Protein AF-A0A3D4BSC5-F1 (afdb_monomer_lite)

Structure (mmCIF, N/CA/C/O backbone):
data_AF-A0A3D4BSC5-F1
#
_entry.id   AF-A0A3D4BSC5-F1
#
loop_
_atom_site.group_PDB
_atom_site.id
_atom_site.type_symbol
_atom_site.label_atom_id
_atom_site.label_alt_id
_atom_site.label_comp_id
_atom_site.label_asym_id
_atom_site.label_entity_id
_atom_site.label_seq_id
_atom_site.pdbx_PDB_ins_code
_atom_site.Cartn_x
_atom_site.Cartn_y
_atom_site.Cartn_z
_atom_site.occupancy
_atom_site.B_iso_or_equiv
_atom_site.auth_seq_id
_atom_site.auth_comp_id
_atom_site.auth_asym_id
_atom_site.auth_atom_id
_atom_site.pdbx_PDB_model_num
ATOM 1 N N . PHE A 1 1 ? 7.882 -8.307 -0.227 1.00 93.25 1 PHE A N 1
ATOM 2 C CA . PHE A 1 1 ? 7.965 -6.874 0.103 1.00 93.25 1 PHE A CA 1
ATOM 3 C C . PHE A 1 1 ? 6.614 -6.180 0.004 1.00 93.25 1 PHE A C 1
ATOM 5 O O . PHE A 1 1 ? 6.085 -5.844 1.046 1.00 93.25 1 PHE A O 1
ATOM 12 N N . HIS A 1 2 ? 6.008 -6.030 -1.183 1.00 96.56 2 HIS A N 1
ATOM 13 C CA . HIS A 1 2 ? 4.817 -5.178 -1.348 1.00 96.56 2 HIS A CA 1
ATOM 14 C C . HIS A 1 2 ? 3.641 -5.535 -0.420 1.00 96.56 2 HIS A C 1
ATOM 16 O O . HIS A 1 2 ? 3.153 -4.684 0.312 1.00 96.56 2 HIS A O 1
ATOM 22 N N . ARG A 1 3 ? 3.270 -6.820 -0.326 1.00 96.81 3 ARG A N 1
ATOM 23 C CA . ARG A 1 3 ? 2.280 -7.288 0.662 1.00 96.81 3 ARG A CA 1
ATOM 24 C C . ARG A 1 3 ? 2.674 -6.942 2.106 1.00 96.81 3 ARG A C 1
ATOM 26 O O . ARG A 1 3 ? 1.829 -6.522 2.883 1.00 96.81 3 ARG A O 1
ATOM 33 N N . SER A 1 4 ? 3.949 -7.080 2.472 1.00 96.88 4 SER A N 1
ATOM 34 C CA . SER A 1 4 ? 4.454 -6.686 3.797 1.00 96.88 4 SER A CA 1
ATOM 35 C C . SER A 1 4 ? 4.319 -5.179 4.028 1.00 96.88 4 SER A C 1
ATOM 37 O O . SER A 1 4 ? 3.939 -4.784 5.123 1.00 96.88 4 SER A O 1
ATOM 39 N N . SER A 1 5 ? 4.528 -4.353 2.998 1.00 97.25 5 SER A N 1
ATOM 40 C CA . SER A 1 5 ? 4.286 -2.904 3.038 1.00 97.25 5 SER A CA 1
ATOM 41 C C . SER A 1 5 ? 2.834 -2.530 3.306 1.00 97.25 5 SER A C 1
ATOM 43 O O . SER A 1 5 ? 2.595 -1.444 3.806 1.00 97.25 5 SER A O 1
ATOM 45 N N . HIS A 1 6 ? 1.878 -3.425 3.061 1.00 97.69 6 HIS A N 1
ATOM 46 C CA . HIS A 1 6 ? 0.466 -3.230 3.413 1.00 97.69 6 HIS A CA 1
ATOM 47 C C . HIS A 1 6 ? 0.065 -3.904 4.735 1.00 97.69 6 HIS A C 1
ATOM 49 O O . HIS A 1 6 ? -0.960 -3.573 5.318 1.00 97.69 6 HIS A O 1
ATOM 55 N N . LYS A 1 7 ? 0.860 -4.856 5.240 1.00 97.19 7 LYS A N 1
ATOM 56 C CA . LYS A 1 7 ? 0.511 -5.676 6.419 1.00 97.19 7 LYS A CA 1
ATOM 57 C C . LYS A 1 7 ? 1.338 -5.397 7.668 1.00 97.19 7 LYS A C 1
ATOM 59 O O . LYS A 1 7 ? 0.998 -5.913 8.725 1.00 97.19 7 LYS A O 1
ATOM 64 N N . VAL A 1 8 ? 2.392 -4.597 7.562 1.00 98.12 8 VAL A N 1
ATOM 65 C CA . VAL A 1 8 ? 3.306 -4.272 8.662 1.00 98.12 8 VAL A CA 1
ATOM 66 C C . VAL A 1 8 ? 3.551 -2.769 8.648 1.00 98.12 8 VAL A C 1
ATOM 68 O O . VAL A 1 8 ? 4.049 -2.229 7.657 1.00 98.12 8 VAL A O 1
ATOM 71 N N . ARG A 1 9 ? 3.226 -2.085 9.749 1.00 97.88 9 ARG A N 1
ATOM 72 C CA . ARG A 1 9 ? 3.251 -0.619 9.826 1.00 97.88 9 ARG A CA 1
ATOM 73 C C . ARG A 1 9 ? 4.622 -0.020 9.510 1.00 97.88 9 ARG A C 1
ATOM 75 O O . ARG A 1 9 ? 4.691 0.989 8.819 1.00 97.88 9 ARG A O 1
ATOM 82 N N . PHE A 1 10 ? 5.708 -0.662 9.939 1.00 97.88 10 PHE A N 1
ATOM 83 C CA . PHE A 1 10 ? 7.067 -0.229 9.605 1.00 97.88 10 PHE A CA 1
ATOM 84 C C . PHE A 1 10 ? 7.306 -0.118 8.088 1.00 97.88 10 PHE A C 1
ATOM 86 O O . PHE A 1 10 ? 7.828 0.887 7.613 1.00 97.88 10 PHE A O 1
ATOM 93 N N . PHE A 1 11 ? 6.893 -1.126 7.311 1.00 97.75 11 PHE A N 1
ATOM 94 C CA . PHE A 1 11 ? 7.014 -1.090 5.850 1.00 97.75 11 PHE A CA 1
ATOM 95 C C . PHE A 1 11 ? 5.950 -0.189 5.205 1.00 97.75 11 PHE A C 1
ATOM 97 O O . PHE A 1 11 ? 6.192 0.386 4.147 1.00 97.75 11 PHE A O 1
ATOM 104 N N . TRP A 1 12 ? 4.787 -0.029 5.839 1.00 97.69 12 TRP A N 1
ATOM 105 C CA . TRP A 1 12 ? 3.773 0.932 5.405 1.00 97.69 12 TRP A CA 1
ATOM 106 C C . TRP A 1 12 ? 4.252 2.377 5.529 1.00 97.69 12 TRP A C 1
ATOM 108 O O . TRP A 1 12 ? 3.993 3.179 4.639 1.00 97.69 12 TRP A O 1
ATOM 118 N N . ALA A 1 13 ? 5.009 2.715 6.573 1.00 97.19 13 ALA A N 1
ATOM 119 C CA . ALA A 1 13 ? 5.486 4.075 6.805 1.00 97.19 13 ALA A CA 1
ATOM 120 C C . ALA A 1 13 ? 6.360 4.621 5.661 1.00 97.19 13 ALA A C 1
ATOM 122 O O . ALA A 1 13 ? 6.366 5.828 5.412 1.00 97.19 13 ALA A O 1
ATOM 123 N N . SER A 1 14 ? 7.066 3.760 4.920 1.00 95.50 14 SER A N 1
ATOM 124 C CA . SER A 1 14 ? 7.776 4.158 3.696 1.00 95.50 14 SER A CA 1
ATOM 125 C C . SER A 1 14 ? 6.904 4.155 2.439 1.00 95.50 14 SER A C 1
ATOM 127 O O . SER A 1 14 ? 7.217 4.854 1.473 1.00 95.50 14 SER A O 1
ATOM 129 N N . HIS A 1 15 ? 5.817 3.388 2.443 1.00 97.00 15 HIS A N 1
ATOM 130 C CA . HIS A 1 15 ? 5.001 3.101 1.269 1.00 97.00 15 HIS A CA 1
ATOM 131 C C . HIS A 1 15 ? 3.728 3.957 1.169 1.00 97.00 15 HIS A C 1
ATOM 133 O O . HIS A 1 15 ? 3.277 4.262 0.070 1.00 97.00 15 HIS A O 1
ATOM 139 N N . VAL A 1 16 ? 3.185 4.430 2.291 1.00 96.62 16 VAL A N 1
ATOM 140 C CA . VAL A 1 16 ? 1.942 5.217 2.394 1.00 96.62 16 VAL A CA 1
ATOM 141 C C . VAL A 1 16 ? 1.878 6.407 1.430 1.00 96.62 16 VAL A C 1
ATOM 143 O O . VAL A 1 16 ? 0.819 6.755 0.916 1.00 96.62 16 VAL A O 1
ATOM 146 N N . ILE A 1 17 ? 3.016 7.023 1.115 1.00 95.12 17 ILE A N 1
ATOM 147 C CA . ILE A 1 17 ? 3.088 8.192 0.228 1.00 95.12 17 ILE A CA 1
ATOM 148 C C . ILE A 1 17 ? 2.773 7.838 -1.222 1.00 95.12 17 ILE A C 1
ATOM 150 O O . ILE A 1 17 ? 2.148 8.644 -1.915 1.00 95.12 17 ILE A O 1
ATOM 154 N N . HIS A 1 18 ? 3.106 6.623 -1.648 1.00 96.38 18 HIS A N 1
ATOM 155 C CA . HIS A 1 18 ? 2.708 6.094 -2.945 1.00 96.38 18 HIS A CA 1
ATOM 156 C C . HIS A 1 18 ? 1.178 6.051 -3.086 1.00 96.38 18 HIS A C 1
ATOM 158 O O . HIS A 1 18 ? 0.629 6.462 -4.108 1.00 96.38 18 HIS A O 1
ATOM 164 N N . HIS A 1 19 ? 0.483 5.664 -2.012 1.00 96.94 19 HIS A N 1
ATOM 165 C CA . HIS A 1 19 ? -0.980 5.607 -1.938 1.00 96.94 19 HIS A CA 1
ATOM 166 C C . HIS A 1 19 ? -1.649 6.943 -1.594 1.00 96.94 19 HIS A C 1
ATOM 168 O O . HIS A 1 19 ? -2.859 7.078 -1.728 1.00 96.94 19 HIS A O 1
ATOM 174 N N . SER A 1 20 ? -0.887 7.960 -1.189 1.00 95.56 20 SER A N 1
ATOM 175 C CA . SER A 1 20 ? -1.448 9.232 -0.709 1.00 95.56 20 SER A CA 1
ATOM 176 C C . SER A 1 20 ? -2.100 10.112 -1.779 1.00 95.56 20 SER A C 1
ATOM 178 O O . SER A 1 20 ? -2.734 11.114 -1.450 1.00 95.56 20 SER A O 1
ATOM 180 N N . SER A 1 21 ? -1.926 9.785 -3.061 1.00 94.56 21 SER A N 1
ATOM 181 C CA . SER A 1 21 ? -2.475 10.588 -4.151 1.00 94.56 21 SER A CA 1
ATOM 182 C C . SER A 1 21 ? -3.970 10.335 -4.329 1.00 94.56 21 SER A C 1
ATOM 184 O O . SER A 1 21 ? -4.382 9.227 -4.651 1.00 94.56 21 SER A O 1
ATOM 186 N N . THR A 1 22 ? -4.775 11.392 -4.227 1.00 95.25 22 THR A N 1
ATOM 187 C CA . THR A 1 22 ? -6.212 11.363 -4.556 1.00 95.25 22 THR A CA 1
ATOM 188 C C . THR A 1 22 ? -6.486 11.416 -6.064 1.00 95.25 22 THR A C 1
ATOM 190 O O . THR A 1 22 ? -7.626 11.290 -6.505 1.00 95.25 22 THR A O 1
ATOM 193 N N . LYS A 1 23 ? -5.436 11.599 -6.874 1.00 93.88 23 LYS A N 1
ATOM 194 C CA . LYS A 1 23 ? -5.468 11.505 -8.339 1.00 93.88 23 LYS A CA 1
ATOM 195 C C . LYS A 1 23 ? -4.665 10.285 -8.779 1.00 93.88 23 LYS A C 1
ATOM 197 O O . LYS A 1 23 ? -3.557 10.083 -8.278 1.00 93.88 23 LYS A O 1
ATOM 202 N N . TYR A 1 24 ? -5.175 9.520 -9.739 1.00 95.88 24 TYR A N 1
ATOM 203 C CA . TYR A 1 24 ? -4.508 8.312 -10.219 1.00 95.88 24 TYR A CA 1
ATOM 204 C C . TYR A 1 24 ? -4.043 8.453 -11.670 1.00 95.88 24 TYR A C 1
ATOM 206 O O . TYR A 1 24 ? -4.842 8.539 -12.597 1.00 95.88 24 TYR A O 1
ATOM 214 N N . ASN A 1 25 ? -2.728 8.529 -11.866 1.00 95.38 25 ASN A N 1
ATOM 215 C CA . ASN A 1 25 ? -2.085 8.626 -13.177 1.00 95.38 25 ASN A CA 1
ATOM 216 C C . ASN A 1 25 ? -0.618 8.174 -13.079 1.00 95.38 25 ASN A C 1
ATOM 218 O O . ASN A 1 25 ? -0.149 7.814 -12.000 1.00 95.38 25 ASN A O 1
ATOM 222 N N . LEU A 1 26 ? 0.126 8.241 -14.185 1.00 96.00 26 LEU A N 1
ATOM 223 C CA . LEU A 1 26 ? 1.517 7.780 -14.247 1.00 96.00 26 LEU A CA 1
ATOM 224 C C . LEU A 1 26 ? 2.437 8.476 -13.228 1.00 96.00 26 LEU A C 1
ATOM 226 O O . LEU A 1 26 ? 3.389 7.867 -12.748 1.00 96.00 26 LEU A O 1
ATOM 230 N N . ALA A 1 27 ? 2.147 9.721 -12.830 1.00 94.69 27 ALA A N 1
ATOM 231 C CA . ALA A 1 27 ? 2.938 10.409 -11.808 1.00 94.69 27 ALA A CA 1
ATOM 232 C C . ALA A 1 27 ? 2.769 9.782 -10.412 1.00 94.69 27 ALA A C 1
ATOM 234 O O . ALA A 1 27 ? 3.662 9.913 -9.576 1.00 94.69 27 ALA A O 1
ATOM 235 N N . THR A 1 28 ? 1.672 9.058 -10.152 1.00 93.62 28 THR A N 1
ATOM 236 C CA . THR A 1 28 ? 1.494 8.265 -8.924 1.00 93.62 28 THR A CA 1
ATOM 237 C C . THR A 1 28 ? 2.576 7.190 -8.797 1.00 93.62 28 THR A C 1
ATOM 239 O O . THR 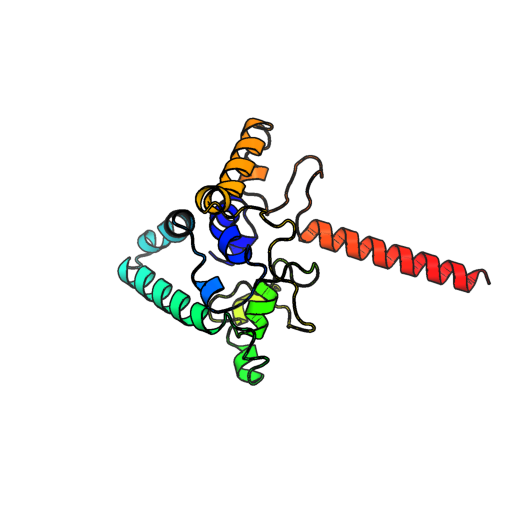A 1 28 ? 3.095 6.987 -7.699 1.00 93.62 28 THR A O 1
ATOM 242 N N . ALA A 1 29 ? 3.002 6.578 -9.910 1.00 93.50 29 ALA A N 1
ATOM 243 C CA . ALA A 1 29 ? 4.082 5.586 -9.915 1.00 93.50 29 ALA A CA 1
ATOM 244 C C . ALA A 1 29 ? 5.393 6.151 -9.339 1.00 93.50 29 ALA A C 1
ATOM 246 O O . ALA A 1 29 ? 6.116 5.465 -8.614 1.00 93.50 29 ALA A O 1
ATOM 247 N N . LEU A 1 30 ? 5.662 7.429 -9.623 1.00 92.00 30 LEU A N 1
ATOM 248 C CA . LEU A 1 30 ? 6.881 8.138 -9.235 1.00 92.00 30 LEU A CA 1
ATOM 249 C C . LEU A 1 30 ? 6.860 8.647 -7.787 1.00 92.00 30 LEU A C 1
ATOM 251 O O . LEU A 1 30 ? 7.880 9.134 -7.302 1.00 92.00 30 LEU A O 1
ATOM 255 N N . ARG A 1 31 ? 5.732 8.532 -7.070 1.00 91.38 31 ARG A N 1
ATOM 256 C CA . ARG A 1 31 ? 5.613 8.917 -5.651 1.00 91.38 31 ARG A CA 1
ATOM 257 C C . ARG A 1 31 ? 6.267 7.886 -4.729 1.00 91.38 31 ARG A C 1
ATOM 259 O O . ARG A 1 31 ? 5.605 7.261 -3.907 1.00 91.38 31 ARG A O 1
ATOM 266 N N . GLN A 1 32 ? 7.574 7.726 -4.875 1.00 89.00 32 GLN A N 1
ATOM 267 C CA . GLN A 1 32 ? 8.412 6.889 -4.027 1.00 89.00 32 GLN A CA 1
ATOM 268 C C . GLN A 1 32 ? 9.195 7.752 -3.040 1.00 89.00 32 GLN A C 1
ATOM 270 O O . GLN A 1 32 ? 9.438 8.938 -3.262 1.00 89.00 32 GLN A O 1
ATOM 275 N N . THR A 1 33 ? 9.597 7.151 -1.929 1.00 88.00 33 THR A N 1
ATOM 276 C CA . THR A 1 33 ? 10.311 7.837 -0.851 1.00 88.00 33 THR A CA 1
ATOM 277 C C . THR A 1 33 ? 11.700 7.247 -0.696 1.00 88.00 33 THR A C 1
ATOM 279 O O . THR A 1 33 ? 11.919 6.063 -0.956 1.00 88.00 33 THR A O 1
ATOM 282 N N . TRP A 1 34 ? 12.653 8.039 -0.204 1.00 87.19 34 TRP A N 1
ATOM 283 C CA . TRP A 1 34 ? 13.985 7.517 0.114 1.00 87.19 34 TRP A CA 1
ATOM 284 C C . TRP A 1 34 ? 13.942 6.494 1.263 1.00 87.19 34 TRP A C 1
ATOM 286 O O . TRP A 1 34 ? 14.749 5.565 1.297 1.00 87.19 34 TRP A O 1
ATOM 296 N N . THR A 1 35 ? 12.963 6.603 2.170 1.00 88.31 35 THR A N 1
ATOM 297 C CA . THR A 1 35 ? 12.718 5.595 3.215 1.00 88.31 35 THR A CA 1
ATOM 298 C C . THR A 1 35 ? 12.231 4.269 2.617 1.00 88.31 35 THR A C 1
ATOM 300 O O . THR A 1 35 ? 12.510 3.205 3.173 1.00 88.31 35 THR A O 1
ATOM 303 N N . GLY A 1 36 ? 11.587 4.295 1.445 1.00 86.94 36 GLY A N 1
ATOM 304 C CA . GLY A 1 36 ? 11.252 3.117 0.641 1.00 86.94 36 GLY A CA 1
ATOM 305 C C . GLY A 1 36 ? 12.488 2.321 0.235 1.00 86.94 36 GLY A C 1
ATOM 306 O O . GLY A 1 36 ? 12.540 1.118 0.479 1.00 86.94 36 GLY A O 1
ATOM 307 N N . ASN A 1 37 ? 13.521 2.997 -0.274 1.00 86.94 37 ASN A N 1
ATOM 308 C CA . ASN A 1 37 ? 14.784 2.350 -0.649 1.00 86.94 37 ASN A CA 1
ATOM 309 C C . ASN A 1 37 ? 15.453 1.675 0.556 1.00 86.94 37 ASN A C 1
ATOM 311 O O . ASN A 1 37 ? 15.887 0.529 0.461 1.00 86.94 37 ASN A O 1
ATOM 315 N N . PHE A 1 38 ? 15.485 2.355 1.706 1.00 90.62 38 PHE A N 1
ATOM 316 C CA . PHE A 1 38 ? 16.062 1.801 2.932 1.00 90.62 38 PHE A CA 1
ATOM 317 C C . PHE A 1 38 ? 15.282 0.583 3.447 1.00 90.62 38 PHE A C 1
ATOM 319 O O . PHE A 1 38 ? 15.857 -0.475 3.692 1.00 90.62 38 PHE A O 1
ATOM 326 N N . THR A 1 39 ? 13.960 0.700 3.583 1.00 93.50 39 THR A N 1
ATOM 327 C CA . THR A 1 39 ? 13.119 -0.410 4.065 1.00 93.50 39 THR A CA 1
ATOM 328 C C . THR A 1 39 ? 13.109 -1.598 3.100 1.00 93.50 39 THR A C 1
ATOM 330 O O . THR A 1 39 ? 13.097 -2.745 3.547 1.00 93.50 39 THR A O 1
ATOM 333 N N . GLY A 1 40 ? 13.179 -1.343 1.790 1.00 92.25 40 GLY A N 1
ATOM 334 C CA . GLY A 1 40 ? 13.372 -2.365 0.763 1.00 92.25 40 GLY A CA 1
ATOM 335 C C . GLY A 1 40 ? 14.718 -3.072 0.899 1.00 92.25 40 GLY A C 1
ATOM 336 O O . GLY A 1 40 ? 14.752 -4.299 0.931 1.00 92.25 40 GLY A O 1
ATOM 337 N N . PHE A 1 41 ? 15.811 -2.319 1.054 1.00 89.75 41 PHE A N 1
ATOM 338 C CA . PHE A 1 41 ? 17.138 -2.880 1.315 1.00 89.75 41 PHE A CA 1
ATOM 339 C C . PHE A 1 41 ? 17.115 -3.814 2.529 1.00 89.75 41 PHE A C 1
ATOM 341 O O . PHE A 1 41 ? 17.467 -4.982 2.390 1.00 89.75 41 PHE A O 1
ATOM 348 N N . VAL A 1 42 ? 16.596 -3.346 3.672 1.00 92.38 42 VAL A N 1
ATOM 349 C CA . VAL A 1 42 ? 16.455 -4.159 4.894 1.00 92.38 42 VAL A CA 1
ATOM 350 C C . VAL A 1 42 ? 15.639 -5.427 4.636 1.00 92.38 42 VAL A C 1
ATOM 352 O O . VAL A 1 42 ? 16.044 -6.509 5.056 1.00 92.38 42 VAL A O 1
ATOM 355 N N . PHE A 1 43 ? 14.517 -5.326 3.915 1.00 94.50 43 PHE A N 1
ATOM 356 C CA . PHE A 1 43 ? 13.675 -6.483 3.602 1.00 94.50 43 PHE A CA 1
ATOM 357 C C . PHE A 1 43 ? 14.405 -7.541 2.770 1.00 94.50 43 PHE A C 1
ATOM 359 O O . PHE A 1 43 ? 14.132 -8.725 2.939 1.00 94.50 43 PHE A O 1
ATOM 366 N N . TYR A 1 44 ? 15.297 -7.141 1.863 1.00 95.06 44 TYR A N 1
ATOM 367 C CA . TYR A 1 44 ? 15.974 -8.054 0.942 1.00 95.06 44 TYR A CA 1
ATOM 368 C C . TYR A 1 44 ? 17.384 -8.476 1.383 1.00 95.06 44 TYR A C 1
ATOM 370 O O . TYR A 1 44 ? 18.021 -9.250 0.672 1.00 95.06 44 TYR A O 1
ATOM 378 N N . LEU A 1 45 ? 17.861 -8.037 2.555 1.00 93.81 45 LEU A N 1
ATOM 379 C CA . LEU A 1 45 ? 19.197 -8.366 3.082 1.00 93.81 45 LEU A CA 1
ATOM 380 C C . LEU A 1 45 ? 19.489 -9.871 3.181 1.00 93.81 45 LEU A C 1
ATOM 382 O O . LEU A 1 45 ? 20.647 -10.273 3.139 1.00 93.81 45 LEU A O 1
ATOM 386 N N . TRP A 1 46 ? 18.459 -10.710 3.295 1.00 95.12 46 TRP A N 1
ATOM 387 C CA . TRP A 1 46 ? 18.615 -12.163 3.363 1.00 95.12 46 TRP A CA 1
ATOM 388 C C . TRP A 1 46 ? 18.918 -12.814 2.004 1.00 95.12 46 TRP A C 1
ATOM 390 O O . TRP A 1 46 ? 19.472 -13.906 1.974 1.00 95.12 46 TRP A O 1
ATOM 400 N N . MET A 1 47 ? 18.597 -12.170 0.877 1.00 97.00 47 MET A N 1
ATOM 401 C CA . MET A 1 47 ? 18.778 -12.763 -0.457 1.00 97.00 47 MET A CA 1
ATOM 402 C C . MET A 1 47 ? 20.259 -12.989 -0.819 1.00 97.00 47 MET A C 1
ATOM 404 O O . MET A 1 47 ? 20.584 -14.093 -1.256 1.00 97.00 47 MET A O 1
ATOM 408 N N . PRO A 1 48 ? 21.193 -12.038 -0.600 1.00 95.94 48 PRO A N 1
ATOM 409 C CA . PRO A 1 48 ? 22.617 -12.302 -0.815 1.00 95.94 48 PRO A CA 1
ATOM 410 C C . PRO A 1 48 ? 23.162 -13.450 0.038 1.00 95.94 48 PRO A C 1
ATOM 412 O O . PRO A 1 48 ? 24.033 -14.185 -0.418 1.00 95.94 48 PRO A O 1
ATOM 415 N N . LEU A 1 49 ? 22.610 -13.658 1.240 1.00 95.31 49 LEU A N 1
ATOM 416 C CA . LEU A 1 49 ? 22.986 -14.779 2.112 1.00 95.31 49 LEU A CA 1
ATOM 417 C C . LEU A 1 49 ? 22.591 -16.142 1.518 1.00 95.31 49 LEU A C 1
ATOM 419 O O . LEU A 1 49 ? 23.173 -17.156 1.888 1.00 95.31 49 LEU A O 1
ATOM 423 N N . LEU A 1 50 ? 21.640 -16.167 0.579 1.00 97.06 50 LEU A N 1
ATOM 424 C CA . LEU A 1 50 ? 21.256 -17.352 -0.196 1.00 97.06 50 LEU A CA 1
ATOM 425 C C . LEU A 1 50 ? 21.987 -17.458 -1.546 1.00 97.06 50 LEU A C 1
ATOM 427 O O . LEU A 1 50 ? 21.640 -18.307 -2.363 1.00 97.06 50 LEU A O 1
ATOM 431 N N . GLY A 1 51 ? 22.978 -16.598 -1.805 1.00 97.00 51 GLY A N 1
ATOM 432 C CA . GLY A 1 51 ? 23.796 -16.631 -3.020 1.00 97.00 51 GLY A CA 1
ATOM 433 C C . GLY A 1 51 ? 23.285 -15.771 -4.180 1.00 97.00 51 GLY A C 1
ATOM 434 O O . GLY A 1 51 ? 23.858 -15.818 -5.267 1.00 97.00 51 GLY A O 1
ATOM 435 N N . PHE A 1 52 ? 22.241 -14.956 -3.987 1.00 97.38 52 PHE A N 1
ATOM 436 C CA . PHE A 1 52 ? 21.797 -14.027 -5.028 1.00 97.38 52 PHE A CA 1
ATOM 437 C C . PHE A 1 52 ? 22.757 -12.842 -5.158 1.00 97.38 52 PHE A C 1
ATOM 439 O O . PHE A 1 52 ? 22.959 -12.075 -4.217 1.00 97.38 52 PHE A O 1
ATOM 446 N N . HIS A 1 53 ? 23.309 -12.645 -6.355 1.00 97.06 53 HIS A N 1
ATOM 447 C CA . HIS A 1 53 ? 24.189 -11.512 -6.613 1.00 97.06 53 HIS A CA 1
ATOM 448 C C . HIS A 1 53 ? 23.411 -10.180 -6.507 1.00 97.06 53 HIS A C 1
ATOM 450 O O . HIS A 1 53 ? 22.350 -10.057 -7.129 1.00 97.06 53 HIS A O 1
ATOM 456 N N . PRO A 1 54 ? 23.925 -9.141 -5.815 1.00 93.50 54 PRO A N 1
ATOM 457 C CA . PRO A 1 54 ? 23.215 -7.866 -5.646 1.00 93.50 54 PRO A CA 1
ATOM 458 C C . PRO A 1 54 ? 22.745 -7.223 -6.959 1.00 93.50 54 PRO A C 1
ATOM 460 O O . PRO A 1 54 ? 21.641 -6.686 -7.028 1.00 93.50 54 PRO A O 1
ATOM 463 N N . LEU A 1 55 ? 23.532 -7.336 -8.036 1.00 96.12 55 LEU A N 1
ATOM 464 C CA . LEU A 1 55 ? 23.132 -6.838 -9.362 1.00 96.12 55 LEU A CA 1
ATOM 465 C C . LEU A 1 55 ? 21.886 -7.539 -9.930 1.00 96.12 55 LEU A C 1
ATOM 467 O O . LEU A 1 55 ? 21.090 -6.880 -10.591 1.00 96.12 55 LEU A O 1
ATOM 471 N N . MET A 1 56 ? 21.666 -8.831 -9.651 1.00 96.25 56 MET A N 1
ATOM 472 C CA . MET A 1 56 ? 20.435 -9.521 -10.070 1.00 96.25 56 MET A CA 1
ATOM 473 C C . MET A 1 56 ? 19.219 -8.946 -9.348 1.00 96.25 56 MET A C 1
ATOM 475 O O . MET A 1 56 ? 18.162 -8.760 -9.945 1.00 96.25 56 MET A O 1
ATOM 479 N N . MET A 1 57 ? 19.374 -8.641 -8.059 1.00 94.75 57 MET A N 1
ATOM 480 C CA . MET A 1 57 ? 18.310 -8.051 -7.253 1.00 94.75 57 MET A CA 1
ATOM 481 C C . MET A 1 57 ? 17.959 -6.650 -7.754 1.00 94.75 57 MET A C 1
ATOM 483 O O . MET A 1 57 ? 16.782 -6.347 -7.933 1.00 94.75 57 MET A O 1
ATOM 487 N N . LEU A 1 58 ? 18.974 -5.823 -8.031 1.00 93.25 58 LEU A N 1
ATOM 488 C CA . LEU A 1 58 ? 18.793 -4.497 -8.624 1.00 93.25 58 LEU A CA 1
ATOM 489 C C . LEU A 1 58 ? 18.115 -4.590 -9.993 1.00 93.25 58 LEU A C 1
ATOM 491 O O . LEU A 1 58 ? 17.130 -3.898 -10.224 1.00 93.25 58 LEU A O 1
ATOM 495 N N . PHE A 1 59 ? 18.573 -5.497 -10.858 1.00 96.19 59 PHE A N 1
ATOM 496 C CA . PHE A 1 59 ? 17.975 -5.727 -12.171 1.00 96.19 59 PHE A CA 1
ATOM 497 C C . PHE A 1 59 ? 16.492 -6.112 -12.071 1.00 96.19 59 PHE A C 1
ATOM 499 O O . PHE A 1 59 ? 15.640 -5.464 -12.679 1.00 96.19 59 PHE A O 1
ATOM 506 N N . MET A 1 60 ? 16.155 -7.112 -11.253 1.00 95.44 60 MET A N 1
ATOM 507 C CA . MET A 1 60 ? 14.765 -7.545 -11.071 1.00 95.44 60 MET A CA 1
ATOM 508 C C . MET A 1 60 ? 13.896 -6.460 -10.428 1.00 95.44 60 MET A C 1
ATOM 510 O O . MET A 1 60 ? 12.717 -6.325 -10.766 1.00 95.44 60 MET A O 1
ATOM 514 N N . HIS A 1 61 ? 14.466 -5.655 -9.529 1.00 93.19 61 HIS A N 1
ATOM 515 C CA . HIS A 1 61 ? 13.778 -4.498 -8.974 1.00 93.19 61 HIS A CA 1
ATOM 516 C C . HIS A 1 61 ? 13.475 -3.454 -10.059 1.00 93.19 61 HIS A C 1
ATOM 518 O O . HIS A 1 61 ? 12.332 -3.010 -10.156 1.00 93.19 61 HIS A O 1
ATOM 524 N N . SER A 1 62 ? 14.438 -3.130 -10.927 1.00 94.62 62 SER A N 1
ATOM 525 C CA . SER A 1 62 ? 14.239 -2.220 -12.062 1.00 94.62 62 SER A CA 1
ATOM 526 C C . SER A 1 62 ? 13.169 -2.724 -13.031 1.00 94.62 62 SER A C 1
ATOM 528 O O . SER A 1 62 ? 12.290 -1.952 -13.410 1.00 94.62 62 SER A O 1
ATOM 530 N N . VAL A 1 63 ? 13.178 -4.016 -13.379 1.00 97.56 63 VAL A N 1
ATOM 531 C CA . VAL A 1 63 ? 12.126 -4.634 -14.209 1.00 97.56 63 VAL A CA 1
ATOM 532 C C . VAL A 1 63 ? 10.751 -4.463 -13.559 1.00 97.56 63 VAL A C 1
ATOM 534 O O . VAL A 1 63 ? 9.794 -4.066 -14.221 1.00 97.56 63 VAL A O 1
ATOM 537 N N . SER A 1 64 ? 10.656 -4.701 -12.250 1.00 95.38 64 SER A N 1
ATOM 538 C CA . SER A 1 64 ? 9.414 -4.524 -11.494 1.00 95.38 64 SER A CA 1
ATOM 539 C C . SER A 1 64 ? 8.931 -3.074 -11.470 1.00 95.38 64 SER A C 1
ATOM 541 O O . SER A 1 64 ? 7.736 -2.838 -11.630 1.00 95.38 64 SER A O 1
ATOM 543 N N . LEU A 1 65 ? 9.829 -2.098 -11.315 1.00 93.81 65 LEU A N 1
ATOM 544 C CA . LEU A 1 65 ? 9.471 -0.677 -11.352 1.00 93.81 65 LEU A CA 1
ATOM 545 C C . LEU A 1 65 ? 8.976 -0.246 -12.737 1.00 93.81 65 LEU A C 1
ATOM 547 O O . LEU A 1 65 ? 7.960 0.439 -12.835 1.00 93.81 65 LEU A O 1
ATOM 551 N N . LEU A 1 66 ? 9.653 -0.679 -13.804 1.00 96.81 66 LEU A N 1
ATOM 552 C CA . LEU A 1 66 ? 9.248 -0.384 -15.181 1.00 96.81 66 LEU A CA 1
ATOM 553 C C . LEU A 1 66 ? 7.889 -1.004 -15.513 1.00 96.81 66 LEU A C 1
ATOM 555 O O . LEU A 1 66 ? 7.029 -0.336 -16.086 1.00 96.81 66 LEU A O 1
ATOM 559 N N . TYR A 1 67 ? 7.669 -2.256 -15.108 1.00 98.31 67 TYR A N 1
ATOM 560 C CA . TYR A 1 67 ? 6.371 -2.901 -15.269 1.00 98.31 67 TYR A CA 1
ATOM 561 C C . TYR A 1 67 ? 5.284 -2.160 -14.484 1.00 98.31 67 TYR A C 1
ATOM 563 O O . TYR A 1 67 ? 4.209 -1.881 -15.007 1.00 98.31 67 TYR A O 1
ATOM 571 N N . GLN A 1 68 ? 5.562 -1.795 -13.234 1.00 96.81 68 GLN A N 1
ATOM 572 C CA . GLN A 1 68 ? 4.582 -1.098 -12.413 1.00 96.81 68 GLN A CA 1
ATOM 573 C C . GLN A 1 68 ? 4.287 0.311 -12.930 1.00 96.81 68 GLN A C 1
ATOM 575 O O . GLN A 1 68 ? 3.178 0.787 -12.738 1.00 96.81 68 GLN A O 1
ATOM 580 N N . PHE A 1 69 ? 5.204 0.981 -13.629 1.00 97.94 69 PHE A N 1
ATOM 581 C CA . PHE A 1 69 ? 4.955 2.328 -14.145 1.00 97.94 69 PHE A CA 1
ATOM 582 C C . PHE A 1 69 ? 3.718 2.398 -15.056 1.00 97.94 69 PHE A C 1
ATOM 584 O O . PHE A 1 69 ? 2.815 3.193 -14.800 1.00 97.94 69 PHE A O 1
ATOM 591 N N . TRP A 1 70 ? 3.633 1.545 -16.084 1.00 97.81 70 TRP A N 1
ATOM 592 C CA . TRP A 1 70 ? 2.584 1.663 -17.107 1.00 97.81 70 TRP A CA 1
ATOM 593 C C . TRP A 1 70 ? 1.184 1.287 -16.601 1.00 97.81 70 TRP A C 1
ATOM 595 O O . TRP A 1 70 ? 0.189 1.778 -17.139 1.00 97.81 70 TRP A O 1
ATOM 605 N N . ILE A 1 71 ? 1.088 0.462 -15.552 1.00 98.19 71 ILE A N 1
ATOM 606 C CA . ILE A 1 71 ? -0.203 0.081 -14.963 1.00 98.19 71 ILE A CA 1
ATOM 607 C C . ILE A 1 71 ? -0.844 1.202 -14.125 1.00 98.19 71 ILE A C 1
ATOM 609 O O . ILE A 1 71 ? -2.022 1.106 -13.791 1.00 98.19 71 ILE A O 1
ATOM 613 N N . HIS A 1 72 ? -0.135 2.306 -13.851 1.00 98.31 72 HIS A N 1
ATOM 614 C CA . HIS A 1 72 ? -0.692 3.482 -13.168 1.00 98.31 72 HIS A CA 1
ATOM 615 C C . HIS A 1 72 ? -1.480 4.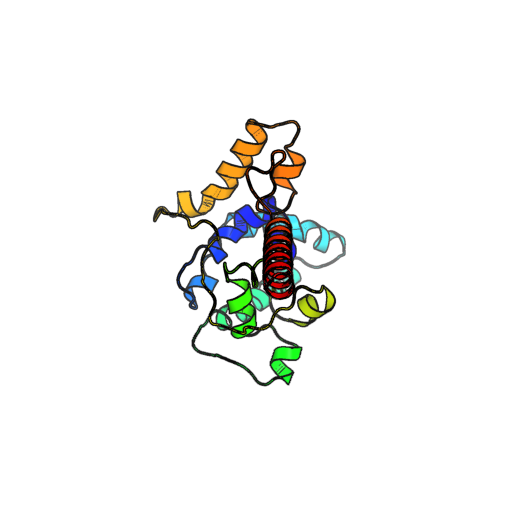388 -14.115 1.00 98.31 72 HIS A C 1
ATOM 617 O O . HIS A 1 72 ? -1.081 5.509 -14.436 1.00 98.31 72 HIS A O 1
ATOM 623 N N . THR A 1 73 ? -2.628 3.915 -14.583 1.00 97.62 73 THR A N 1
ATOM 624 C CA . THR A 1 73 ? -3.478 4.704 -15.474 1.00 97.62 73 THR A CA 1
ATOM 625 C C . THR A 1 73 ? -4.956 4.386 -15.301 1.00 97.62 73 THR A C 1
ATOM 627 O O . THR A 1 73 ? -5.346 3.247 -15.050 1.00 97.62 73 THR A O 1
ATOM 630 N N . GLU A 1 74 ? -5.801 5.403 -15.476 1.00 97.19 74 GLU A N 1
ATOM 631 C CA . GLU A 1 74 ? -7.251 5.232 -15.625 1.00 97.19 74 GLU A CA 1
ATOM 632 C C . GLU A 1 74 ? -7.670 5.056 -17.095 1.00 97.19 74 GLU A C 1
ATOM 634 O O . GLU A 1 74 ? -8.838 4.768 -17.354 1.00 97.19 74 GLU A O 1
ATOM 639 N N . VAL A 1 75 ? -6.758 5.23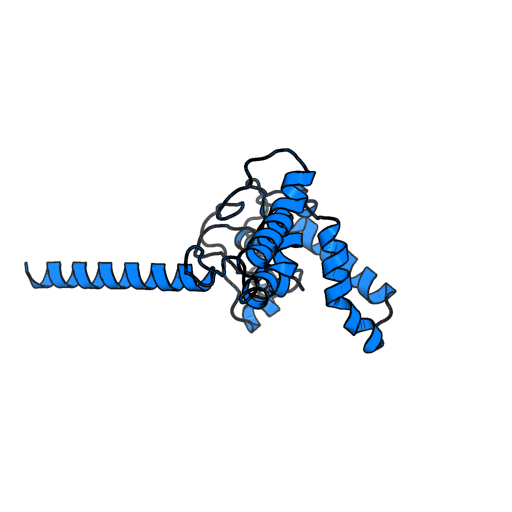4 -18.060 1.00 97.38 75 VAL A N 1
ATOM 640 C CA . VAL A 1 75 ? -7.080 5.209 -19.501 1.00 97.38 75 VAL A CA 1
ATOM 641 C C . VAL A 1 75 ? -7.434 3.796 -19.961 1.00 97.38 75 VAL A C 1
ATOM 643 O O . VAL A 1 75 ? -8.460 3.585 -20.602 1.00 97.38 75 VAL A O 1
ATOM 646 N N . ILE A 1 76 ? -6.615 2.811 -19.592 1.00 97.62 76 ILE A N 1
ATOM 647 C CA . ILE A 1 76 ? -6.842 1.405 -19.939 1.00 97.62 76 ILE A CA 1
ATOM 648 C C . ILE A 1 76 ? -7.813 0.812 -18.917 1.00 97.62 76 ILE A C 1
ATOM 650 O O . ILE A 1 76 ? -7.450 0.604 -17.758 1.00 97.62 76 ILE A O 1
ATOM 654 N N . LYS A 1 77 ? -9.055 0.550 -19.332 1.00 96.00 77 LYS A N 1
ATOM 655 C CA . LYS A 1 77 ? -10.096 0.025 -18.435 1.00 96.00 77 LYS A CA 1
ATOM 656 C C . LYS A 1 77 ? -9.884 -1.450 -18.125 1.00 96.00 77 LYS A C 1
ATOM 658 O O . LYS A 1 77 ? -9.684 -1.790 -16.967 1.00 96.00 77 LYS A O 1
ATOM 663 N N . LYS A 1 78 ? -9.859 -2.299 -19.145 1.00 95.81 78 LYS A N 1
ATOM 664 C CA . LYS A 1 78 ? -9.690 -3.747 -19.015 1.00 95.81 78 LYS A CA 1
ATOM 665 C C . LYS A 1 78 ? -8.762 -4.275 -20.096 1.00 95.81 78 LYS A C 1
ATOM 667 O O . LYS A 1 78 ? -8.656 -3.679 -21.167 1.00 95.81 78 LYS A O 1
ATOM 672 N N . LEU A 1 79 ? -8.091 -5.378 -19.795 1.00 98.12 79 LEU A N 1
ATOM 673 C CA . LEU A 1 79 ? -7.309 -6.161 -20.745 1.00 98.12 79 LEU A CA 1
ATOM 674 C C . LEU A 1 79 ? -7.989 -7.517 -20.984 1.00 98.12 79 LEU A C 1
ATOM 676 O O . LEU A 1 79 ? -8.876 -7.903 -20.220 1.00 98.12 79 LEU A O 1
ATOM 680 N N . PRO A 1 80 ? -7.610 -8.253 -22.045 1.00 98.25 80 PRO A N 1
ATOM 681 C CA . PRO A 1 80 ? -8.149 -9.585 -22.293 1.00 98.25 80 PRO A CA 1
ATOM 682 C C . PRO A 1 80 ? -8.040 -10.493 -21.063 1.00 98.25 80 PRO A C 1
ATOM 684 O O . PRO A 1 80 ? -7.028 -10.481 -20.359 1.00 98.25 80 PRO A O 1
ATOM 687 N N . SER A 1 81 ? -9.061 -11.317 -20.821 1.00 97.62 81 SER A N 1
ATOM 688 C CA . SER A 1 81 ? -9.192 -12.099 -19.584 1.00 97.62 81 SER A CA 1
ATOM 689 C C . SER A 1 81 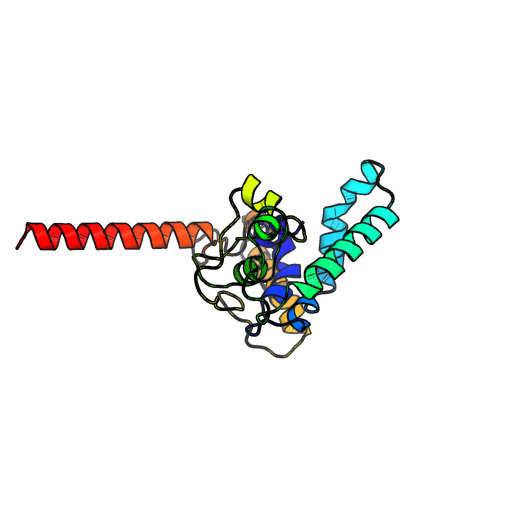? -8.008 -13.030 -19.310 1.00 97.62 81 SER A C 1
ATOM 691 O O . SER A 1 81 ? -7.637 -13.217 -18.157 1.00 97.62 81 SER A O 1
ATOM 693 N N . TRP A 1 82 ? -7.371 -13.578 -20.351 1.00 97.81 82 TRP A N 1
ATOM 694 C CA . TRP A 1 82 ? -6.168 -14.405 -20.199 1.00 97.81 82 TRP A CA 1
ATOM 695 C C . TRP A 1 82 ? -4.980 -13.604 -19.645 1.00 97.81 82 TRP A C 1
ATOM 697 O O . TRP A 1 82 ? -4.192 -14.127 -18.859 1.00 97.81 82 TRP A O 1
ATOM 707 N N . PHE A 1 83 ? -4.872 -12.323 -20.006 1.00 98.31 83 PHE A N 1
ATOM 708 C CA . PHE A 1 83 ? -3.831 -11.435 -19.502 1.00 98.31 83 PHE A CA 1
ATOM 709 C C . PHE A 1 83 ? -4.135 -11.050 -18.051 1.00 98.31 83 PHE A C 1
ATOM 711 O O . PHE A 1 83 ? -3.265 -11.166 -17.194 1.00 98.31 83 PHE A O 1
ATOM 718 N N . GLU A 1 84 ? -5.390 -10.699 -17.743 1.00 98.12 84 GLU A N 1
ATOM 719 C CA . GLU A 1 84 ? -5.845 -10.421 -16.368 1.00 98.12 84 GLU A CA 1
ATOM 720 C C . GLU A 1 84 ? -5.817 -11.653 -15.440 1.00 98.12 84 GLU A C 1
ATOM 722 O O . GLU A 1 84 ? -5.829 -11.535 -14.212 1.00 98.12 84 GLU A O 1
ATOM 727 N N . ALA A 1 85 ? -5.761 -12.863 -15.991 1.00 97.81 85 ALA A N 1
ATOM 728 C CA . ALA A 1 85 ? -5.581 -14.068 -15.192 1.00 97.81 85 ALA A CA 1
ATOM 729 C C . ALA A 1 85 ? -4.150 -14.181 -14.636 1.00 97.81 85 ALA A C 1
ATOM 731 O O . ALA A 1 85 ? -3.975 -14.646 -13.507 1.00 97.81 85 ALA A O 1
ATOM 732 N N . VAL A 1 86 ? -3.148 -13.729 -15.401 1.00 98.38 86 VAL A N 1
ATOM 733 C CA . VAL A 1 86 ? -1.718 -13.970 -15.135 1.00 98.38 86 VAL A CA 1
ATOM 734 C C . VAL A 1 86 ? -0.999 -12.727 -14.611 1.00 98.38 86 VAL A C 1
ATOM 736 O O . VAL A 1 86 ? -0.205 -12.807 -13.670 1.00 98.38 86 VAL A O 1
ATOM 739 N N . PHE A 1 87 ? -1.300 -11.566 -15.180 1.00 98.69 87 PHE A N 1
ATOM 740 C CA . PHE A 1 87 ? -0.555 -10.332 -14.982 1.00 98.69 87 PHE A CA 1
ATOM 741 C C . PHE A 1 87 ? -1.339 -9.294 -14.174 1.00 98.69 87 PHE A C 1
ATOM 743 O O . PHE A 1 87 ? -2.566 -9.201 -14.231 1.00 98.69 87 PHE A O 1
ATOM 750 N N . ASN A 1 88 ? -0.611 -8.476 -13.415 1.00 98.69 88 ASN A N 1
ATOM 751 C CA . ASN A 1 88 ? -1.144 -7.259 -12.830 1.00 98.69 88 ASN A CA 1
ATOM 752 C C . ASN A 1 88 ? -1.424 -6.267 -13.970 1.00 98.69 88 ASN A C 1
ATOM 754 O O . ASN A 1 88 ? -0.598 -6.087 -14.866 1.00 98.69 88 ASN A O 1
ATOM 758 N N . THR A 1 89 ? -2.606 -5.667 -13.958 1.00 98.75 89 THR A N 1
ATOM 759 C CA . THR A 1 89 ? -3.119 -4.804 -15.026 1.00 98.75 89 THR A CA 1
ATOM 760 C C . THR A 1 89 ? -3.541 -3.462 -14.445 1.00 98.75 89 THR A C 1
ATOM 762 O O . THR A 1 89 ? -3.698 -3.348 -13.228 1.00 98.75 89 THR A O 1
ATOM 765 N N . PRO A 1 90 ? -3.810 -2.450 -15.286 1.00 98.62 90 PRO A N 1
ATOM 766 C CA . PRO A 1 90 ? -4.326 -1.178 -14.801 1.00 98.62 90 PRO A CA 1
ATOM 767 C C . PRO A 1 90 ? -5.580 -1.312 -13.924 1.00 98.62 90 PRO A C 1
ATOM 769 O O . PRO A 1 90 ? -5.677 -0.621 -12.916 1.00 98.62 90 PRO A O 1
ATOM 772 N N . SER A 1 91 ? -6.512 -2.231 -14.226 1.00 98.50 91 SER A N 1
ATOM 773 C CA . SER A 1 91 ? -7.687 -2.432 -13.357 1.00 98.50 91 SER A CA 1
ATOM 774 C C . SER A 1 91 ? -7.339 -3.013 -11.995 1.00 98.50 91 SER A C 1
ATOM 776 O O . SER A 1 91 ? -7.860 -2.577 -10.972 1.00 98.50 91 SER A O 1
ATOM 778 N N . HIS A 1 92 ? -6.431 -3.988 -11.965 1.00 98.69 92 HIS A N 1
ATOM 779 C CA . HIS A 1 92 ? -5.998 -4.597 -10.711 1.00 98.69 92 HIS A CA 1
ATOM 780 C C . HIS A 1 92 ? -5.256 -3.577 -9.843 1.00 98.69 92 HIS A C 1
ATOM 782 O O . HIS A 1 92 ? -5.494 -3.507 -8.636 1.00 98.69 92 HIS A O 1
ATOM 788 N N . HIS A 1 93 ? -4.416 -2.747 -10.468 1.00 98.50 93 HIS A N 1
ATOM 789 C CA . HIS A 1 93 ? -3.623 -1.741 -9.773 1.00 98.50 93 HIS A CA 1
ATOM 790 C C . HIS A 1 93 ? -4.452 -0.526 -9.327 1.00 98.50 93 HIS A C 1
ATOM 792 O O . HIS A 1 93 ? -4.159 0.076 -8.298 1.00 98.50 93 HIS A O 1
ATOM 798 N N . ARG A 1 94 ? -5.555 -0.193 -10.011 1.00 98.50 94 ARG A N 1
ATOM 799 C CA . ARG A 1 94 ? -6.530 0.786 -9.494 1.00 98.50 94 ARG A CA 1
ATOM 800 C C . ARG A 1 94 ? -7.184 0.317 -8.198 1.00 98.50 94 ARG A C 1
ATOM 802 O O . ARG A 1 94 ? -7.241 1.094 -7.250 1.00 98.50 94 ARG A O 1
ATOM 809 N N . VAL A 1 95 ? -7.619 -0.946 -8.136 1.00 98.56 95 VAL A N 1
ATOM 810 C CA . VAL A 1 95 ? -8.139 -1.563 -6.898 1.00 98.56 95 VAL A CA 1
ATOM 811 C C . VAL A 1 95 ? -7.093 -1.508 -5.790 1.00 98.56 95 VAL A C 1
ATOM 813 O O . VAL A 1 95 ? -7.408 -1.147 -4.665 1.00 98.56 95 VAL A O 1
ATOM 816 N N . HIS A 1 96 ? -5.834 -1.789 -6.116 1.00 98.56 96 HIS A N 1
ATOM 817 C CA . HIS A 1 96 ? -4.739 -1.707 -5.158 1.00 98.56 96 HIS A CA 1
ATOM 818 C C . HIS A 1 96 ? -4.557 -0.304 -4.545 1.00 98.56 96 HIS A C 1
ATOM 820 O O . HIS A 1 96 ? -4.269 -0.161 -3.358 1.00 98.56 96 HIS A O 1
ATOM 826 N N . HIS A 1 97 ? -4.743 0.747 -5.346 1.00 98.19 97 HIS A N 1
ATOM 827 C CA . HIS A 1 97 ? -4.649 2.140 -4.901 1.00 98.19 97 HIS A CA 1
ATOM 828 C C . HIS A 1 97 ? -5.938 2.707 -4.298 1.00 98.19 97 HIS A C 1
ATOM 830 O O . HIS A 1 97 ? -5.985 3.892 -3.952 1.00 98.19 97 HIS A O 1
ATOM 836 N N . ALA A 1 98 ? -6.977 1.890 -4.182 1.00 97.88 98 ALA A N 1
ATOM 837 C CA . ALA A 1 98 ? -8.252 2.305 -3.642 1.00 97.88 98 ALA A CA 1
ATOM 838 C C . ALA A 1 98 ? -8.216 2.502 -2.123 1.00 97.88 98 ALA A C 1
ATOM 840 O O . ALA A 1 98 ? -7.467 1.856 -1.391 1.00 97.88 98 ALA A O 1
ATOM 841 N N . SER A 1 99 ? -9.120 3.354 -1.654 1.00 97.31 99 SER A N 1
ATOM 842 C CA . SER A 1 99 ? -9.413 3.593 -0.239 1.00 97.31 99 SER A CA 1
ATOM 843 C C . SER A 1 99 ? -10.788 3.059 0.180 1.00 97.31 99 SER A C 1
ATOM 845 O O . SER A 1 99 ? -11.120 3.085 1.366 1.00 97.31 99 SER A O 1
ATOM 847 N N . ASP A 1 100 ? -11.578 2.544 -0.770 1.00 97.75 100 ASP A N 1
ATOM 848 C CA . ASP A 1 100 ? -12.878 1.930 -0.507 1.00 97.75 100 ASP A CA 1
ATOM 849 C C . ASP A 1 100 ? -12.702 0.627 0.281 1.00 97.75 100 ASP A C 1
ATOM 851 O O . ASP A 1 100 ? -11.870 -0.216 -0.060 1.00 97.75 100 ASP A O 1
ATOM 855 N N . LEU A 1 101 ? -13.531 0.409 1.305 1.00 96.62 101 LEU A N 1
ATOM 856 C CA . LEU A 1 101 ? -13.376 -0.721 2.230 1.00 96.62 101 LEU A CA 1
ATOM 857 C C . LEU A 1 101 ? -13.355 -2.100 1.538 1.00 96.62 101 LEU A C 1
ATOM 859 O O . LEU A 1 101 ? -12.647 -3.010 1.982 1.00 96.62 101 LEU A O 1
ATOM 863 N N . LYS A 1 102 ? -14.098 -2.261 0.435 1.00 95.94 102 LYS A N 1
ATOM 864 C CA . LYS A 1 102 ? -14.098 -3.503 -0.355 1.00 95.94 102 LYS A CA 1
ATOM 865 C C . LYS A 1 102 ? -12.741 -3.781 -1.012 1.00 95.94 102 LYS A C 1
ATOM 867 O O . LYS A 1 102 ? -12.305 -4.928 -1.030 1.00 95.94 102 LYS A O 1
ATOM 872 N N . TYR A 1 103 ? -12.025 -2.738 -1.422 1.00 98.00 103 TYR A N 1
ATOM 873 C CA . TYR A 1 103 ? -10.755 -2.822 -2.143 1.00 98.00 103 TYR A CA 1
ATOM 874 C C . TYR A 1 103 ? -9.505 -2.707 -1.255 1.00 98.00 103 TYR A C 1
ATOM 876 O O . TYR A 1 103 ? -8.432 -3.125 -1.679 1.00 98.00 103 TYR A O 1
ATOM 884 N N . LEU A 1 104 ? -9.621 -2.194 -0.023 1.00 96.50 104 LEU A N 1
ATOM 885 C CA . LEU A 1 104 ? -8.480 -2.048 0.893 1.00 96.50 104 LEU A CA 1
ATOM 886 C C . LEU A 1 104 ? -7.690 -3.357 1.075 1.00 96.50 104 LEU A C 1
ATOM 888 O O . LEU A 1 104 ? -8.262 -4.429 1.267 1.00 96.50 104 LEU A O 1
ATOM 892 N N . ASP A 1 105 ? -6.362 -3.275 1.088 1.00 96.88 105 ASP A N 1
ATOM 893 C CA . ASP A 1 105 ? -5.463 -4.435 1.181 1.00 96.88 105 ASP A CA 1
ATOM 894 C C . ASP A 1 105 ? -5.732 -5.544 0.137 1.00 96.88 105 ASP A C 1
ATOM 896 O O . ASP A 1 105 ? -5.666 -6.733 0.469 1.00 96.88 105 ASP A O 1
ATOM 900 N N . MET A 1 106 ? -6.061 -5.175 -1.103 1.00 98.19 106 MET A N 1
ATOM 901 C CA . MET A 1 106 ? -6.187 -6.110 -2.226 1.00 98.19 106 MET A CA 1
ATOM 902 C C . MET A 1 106 ? -5.128 -5.834 -3.304 1.00 98.19 106 MET A C 1
ATOM 904 O O . MET A 1 106 ? -4.569 -4.739 -3.394 1.00 98.19 106 MET A O 1
ATOM 908 N N . ASN A 1 107 ? -4.860 -6.846 -4.128 1.00 98.50 107 ASN A N 1
ATOM 909 C CA . ASN A 1 107 ? -4.021 -6.799 -5.329 1.00 98.50 107 ASN A CA 1
ATOM 910 C C . ASN A 1 107 ? -2.595 -6.265 -5.088 1.00 98.50 107 ASN A C 1
ATOM 912 O O . ASN A 1 107 ? -2.193 -5.251 -5.646 1.00 98.50 107 ASN A O 1
ATOM 916 N N . HIS A 1 108 ? -1.804 -6.937 -4.253 1.00 98.19 108 HIS A N 1
ATOM 917 C CA . HIS A 1 108 ? -0.443 -6.528 -3.890 1.00 98.19 108 HIS A CA 1
ATOM 918 C C . HIS A 1 108 ? 0.647 -6.908 -4.912 1.00 98.19 108 HIS A C 1
ATOM 920 O O . HIS A 1 108 ? 1.819 -6.576 -4.716 1.00 98.19 108 HIS A O 1
ATOM 926 N N . ALA A 1 109 ? 0.353 -7.679 -5.952 1.00 97.50 109 ALA A N 1
ATOM 927 C CA . ALA A 1 109 ? 1.356 -8.127 -6.908 1.00 97.50 109 ALA A CA 1
ATOM 928 C C . ALA A 1 109 ? 1.939 -6.959 -7.712 1.00 97.50 109 ALA A C 1
ATOM 930 O O . ALA A 1 109 ? 1.213 -6.114 -8.209 1.00 97.50 109 ALA A O 1
ATOM 931 N N . GLY A 1 110 ? 3.258 -6.939 -7.920 1.00 96.62 110 GLY A N 1
ATOM 932 C CA . GLY A 1 110 ? 3.881 -5.954 -8.816 1.00 96.62 110 GLY A CA 1
ATOM 933 C C . GLY A 1 110 ? 3.684 -6.291 -10.298 1.00 96.62 110 GLY A C 1
ATOM 934 O O . GLY A 1 110 ? 3.303 -5.429 -11.080 1.00 96.62 110 GLY A O 1
ATOM 935 N N . ILE A 1 111 ? 3.921 -7.556 -10.674 1.00 98.31 111 ILE A N 1
ATOM 936 C CA . ILE A 1 111 ? 3.877 -8.026 -12.073 1.00 98.31 111 ILE A CA 1
ATOM 937 C C . ILE A 1 111 ? 2.861 -9.148 -12.276 1.00 98.31 111 ILE A C 1
ATOM 939 O O . ILE A 1 111 ? 2.038 -9.063 -13.175 1.00 98.31 111 ILE A O 1
ATOM 943 N N . LEU A 1 112 ? 2.923 -10.216 -11.477 1.00 98.38 112 LEU A N 1
ATOM 944 C CA . LEU A 1 112 ? 2.106 -11.418 -11.674 1.00 98.38 112 LEU A CA 1
ATOM 945 C C . LEU A 1 112 ? 0.962 -11.456 -10.662 1.00 98.38 112 LEU A C 1
ATOM 947 O O . LEU A 1 112 ? 1.199 -11.708 -9.482 1.00 98.38 112 LEU A O 1
ATOM 951 N N . ILE A 1 113 ? -0.275 -11.250 -11.115 1.00 98.56 113 ILE A N 1
ATOM 952 C CA . ILE A 1 113 ? -1.462 -11.238 -10.241 1.00 98.56 113 ILE A CA 1
ATOM 953 C C . ILE A 1 113 ? -1.779 -12.621 -9.653 1.00 98.56 113 ILE A C 1
ATOM 955 O O . ILE A 1 113 ? -2.528 -12.737 -8.685 1.00 98.56 113 ILE A O 1
ATOM 959 N N . ILE A 1 114 ? -1.170 -13.679 -10.199 1.00 98.31 114 ILE A N 1
ATOM 960 C CA . ILE A 1 114 ? -1.271 -15.052 -9.688 1.00 98.31 114 ILE A CA 1
ATOM 961 C C . ILE A 1 114 ? -0.959 -15.110 -8.189 1.00 98.31 114 ILE A C 1
ATOM 963 O O . ILE A 1 114 ? -1.637 -15.829 -7.461 1.00 98.31 114 ILE A O 1
ATOM 967 N N . TRP A 1 115 ? -0.004 -14.311 -7.703 1.00 97.94 115 TRP A N 1
ATOM 968 C CA . TRP A 1 115 ? 0.314 -14.268 -6.276 1.00 97.94 115 TRP A CA 1
ATOM 969 C C . TRP A 1 115 ? -0.889 -13.846 -5.428 1.00 97.94 115 TRP A C 1
ATOM 971 O O . TRP A 1 115 ? -1.174 -14.486 -4.420 1.00 97.94 115 TRP A O 1
ATOM 981 N N . ASP A 1 116 ? -1.641 -12.828 -5.843 1.00 98.62 116 ASP A N 1
ATOM 982 C CA . ASP A 1 116 ? -2.843 -12.404 -5.120 1.00 98.62 116 ASP A CA 1
ATOM 983 C C . ASP A 1 116 ? -3.950 -13.452 -5.165 1.00 98.62 116 ASP A C 1
ATOM 985 O O . ASP A 1 116 ? -4.649 -13.652 -4.174 1.00 98.62 116 ASP A O 1
ATOM 989 N N . ARG A 1 117 ? -4.084 -14.172 -6.282 1.00 97.88 117 ARG A N 1
ATOM 990 C CA . ARG A 1 117 ? -5.038 -15.285 -6.387 1.00 97.88 117 ARG A CA 1
ATOM 991 C C . ARG A 1 117 ? -4.667 -16.421 -5.433 1.00 97.88 117 ARG A C 1
ATOM 993 O O . ARG A 1 117 ? -5.524 -16.901 -4.702 1.00 97.88 117 ARG A O 1
ATOM 1000 N N . MET A 1 118 ? -3.390 -16.805 -5.393 1.00 97.94 118 MET A N 1
ATOM 1001 C CA . MET A 1 118 ? -2.882 -17.856 -4.502 1.00 97.94 118 MET A CA 1
ATOM 1002 C C . MET A 1 118 ? -3.021 -17.490 -3.022 1.00 97.94 118 MET A C 1
ATOM 1004 O O . MET A 1 118 ? -3.305 -18.351 -2.196 1.00 97.94 118 MET A O 1
ATOM 1008 N N . PHE A 1 119 ? -2.812 -16.219 -2.677 1.00 97.50 119 PHE A N 1
ATOM 1009 C CA . PHE A 1 119 ? -2.843 -15.750 -1.293 1.00 97.50 119 PHE A CA 1
ATOM 1010 C C . PHE A 1 119 ? -4.190 -15.162 -0.851 1.00 97.50 119 PHE A C 1
ATOM 1012 O O . PHE A 1 119 ? -4.274 -14.644 0.266 1.00 97.50 119 PHE A O 1
ATOM 1019 N N . GLY A 1 120 ? -5.224 -15.246 -1.695 1.00 97.44 120 GLY A N 1
ATOM 1020 C CA . GLY A 1 120 ? -6.576 -14.781 -1.377 1.00 97.44 120 GLY A CA 1
ATOM 1021 C C . GLY A 1 120 ? -6.695 -13.263 -1.217 1.00 97.44 120 GLY A C 1
ATOM 1022 O O . GLY A 1 120 ? -7.544 -12.793 -0.467 1.00 97.44 120 GLY A O 1
ATOM 1023 N N . THR A 1 121 ? -5.828 -12.493 -1.877 1.00 98.12 121 THR A N 1
ATOM 1024 C CA . THR A 1 121 ? -5.839 -11.020 -1.879 1.00 98.12 121 THR A CA 1
ATOM 1025 C C . THR A 1 121 ? -6.241 -10.438 -3.233 1.00 98.12 121 THR A C 1
ATOM 1027 O O . THR A 1 121 ? -6.129 -9.234 -3.434 1.00 98.12 121 THR A O 1
ATOM 1030 N N . PHE A 1 122 ? -6.708 -11.267 -4.171 1.00 98.56 122 PHE A N 1
ATOM 1031 C CA . PHE A 1 122 ? -7.227 -10.794 -5.452 1.00 98.56 122 PHE A CA 1
ATOM 1032 C C . PHE A 1 122 ? -8.657 -10.263 -5.311 1.00 98.56 122 PHE A C 1
ATOM 1034 O O . PHE A 1 122 ? -9.528 -10.972 -4.807 1.00 98.56 122 PHE A O 1
ATOM 1041 N N . TYR A 1 123 ? -8.915 -9.069 -5.842 1.00 98.50 123 TYR A N 1
ATOM 1042 C CA . TYR A 1 123 ? -10.259 -8.518 -5.995 1.00 98.50 123 TYR A CA 1
ATOM 1043 C C . TYR A 1 123 ? -10.392 -7.786 -7.347 1.00 98.50 123 TYR A C 1
ATOM 1045 O O . TYR A 1 123 ? -9.530 -6.968 -7.686 1.00 98.50 123 TYR A O 1
ATOM 1053 N N . PRO A 1 124 ? -11.430 -8.067 -8.156 1.00 97.94 124 PRO A N 1
ATOM 1054 C CA . PRO A 1 124 ? -11.630 -7.400 -9.439 1.00 97.94 124 PRO A CA 1
ATOM 1055 C C . PRO A 1 124 ? -12.123 -5.956 -9.261 1.00 97.94 124 PRO A C 1
ATOM 1057 O O . PRO A 1 124 ? -12.852 -5.639 -8.328 1.00 97.94 124 PRO A O 1
ATOM 1060 N N . GLU A 1 125 ? -11.776 -5.068 -10.190 1.00 98.25 125 GLU A N 1
ATOM 1061 C CA . GLU A 1 125 ? -12.420 -3.751 -10.254 1.00 98.25 125 GLU A CA 1
ATOM 1062 C C . GLU A 1 125 ? -13.867 -3.910 -10.741 1.00 98.25 125 GLU A C 1
ATOM 1064 O O . GLU A 1 125 ? -14.091 -4.256 -11.902 1.00 98.25 125 GLU A O 1
ATOM 1069 N N . GLU A 1 126 ? -14.828 -3.677 -9.849 1.00 97.06 126 GLU A N 1
ATOM 1070 C CA . GLU A 1 126 ? -16.274 -3.713 -10.131 1.00 97.06 126 GLU A CA 1
ATOM 1071 C C . GLU A 1 126 ? -16.817 -2.312 -10.440 1.00 97.06 126 GLU A C 1
ATOM 1073 O O . GLU A 1 126 ? -17.628 -2.113 -11.338 1.00 97.06 126 GLU A O 1
ATOM 1078 N N . GLU A 1 127 ? -16.328 -1.330 -9.690 1.00 95.88 127 GLU A N 1
ATOM 1079 C CA . GLU A 1 127 ? -16.696 0.083 -9.739 1.00 95.88 127 GLU A CA 1
ATOM 1080 C C . GLU A 1 127 ? -15.435 0.941 -9.670 1.00 95.88 127 GLU A C 1
ATOM 1082 O O . GLU A 1 127 ? -14.429 0.517 -9.087 1.00 95.88 127 GLU A O 1
ATOM 1087 N N . ARG A 1 128 ? -15.512 2.164 -10.214 1.00 96.69 128 ARG A N 1
ATOM 1088 C CA . ARG A 1 128 ? -14.401 3.121 -10.191 1.00 96.69 128 ARG A CA 1
ATOM 1089 C C . ARG A 1 128 ? -13.963 3.396 -8.740 1.00 96.69 128 ARG A C 1
ATOM 1091 O O . ARG A 1 128 ? -14.777 3.925 -7.984 1.00 96.69 128 ARG A O 1
ATOM 1098 N N . PRO A 1 129 ? -12.701 3.118 -8.368 1.00 97.62 129 PRO A N 1
ATOM 1099 C CA . PRO A 1 129 ? -12.242 3.318 -6.998 1.00 97.62 129 PRO A CA 1
ATOM 1100 C C . PRO A 1 129 ? -12.110 4.783 -6.572 1.00 97.62 129 PRO A C 1
ATOM 1102 O O . PRO A 1 129 ? -11.819 5.671 -7.381 1.00 97.62 129 PRO A O 1
ATOM 1105 N N . THR A 1 130 ? -12.227 5.008 -5.266 1.00 98.19 130 THR A N 1
ATOM 1106 C CA . THR A 1 130 ? -11.838 6.244 -4.585 1.00 98.19 130 THR A CA 1
ATOM 1107 C C . THR A 1 130 ? -10.362 6.159 -4.202 1.00 98.19 130 THR A C 1
ATOM 1109 O O . THR A 1 130 ? -9.977 5.314 -3.395 1.00 98.19 130 THR A O 1
ATOM 1112 N N . TYR A 1 131 ? -9.516 7.037 -4.740 1.00 97.88 131 TYR A N 1
ATOM 1113 C CA . TYR A 1 131 ? -8.071 7.028 -4.464 1.00 97.88 131 TYR A CA 1
ATOM 1114 C C . TYR A 1 131 ? -7.668 7.907 -3.281 1.00 97.88 131 TYR A C 1
ATOM 1116 O O . TYR A 1 131 ? -8.334 8.891 -2.947 1.00 97.88 131 TYR A O 1
ATOM 1124 N N . GLY A 1 132 ? -6.504 7.596 -2.718 1.00 96.19 132 GLY A N 1
ATOM 1125 C CA . GLY A 1 132 ? -5.911 8.286 -1.582 1.00 96.19 132 GLY A CA 1
ATOM 1126 C C . GLY A 1 132 ? -5.815 7.361 -0.376 1.00 96.19 132 GLY A C 1
ATOM 1127 O O . GLY A 1 132 ? -5.862 6.138 -0.493 1.00 96.19 132 GLY A O 1
ATOM 1128 N N . LEU A 1 133 ? -5.692 7.955 0.805 1.00 96.31 133 LEU A N 1
ATOM 1129 C CA . LEU A 1 133 ? -5.720 7.222 2.067 1.00 96.31 133 LEU A CA 1
ATOM 1130 C C . LEU A 1 133 ? -7.124 7.270 2.667 1.00 96.31 133 LEU A C 1
ATOM 1132 O O . LEU A 1 133 ? -7.847 8.251 2.497 1.00 96.31 133 LEU A O 1
ATOM 1136 N N . THR A 1 134 ? -7.451 6.283 3.501 1.00 94.12 134 THR A N 1
ATOM 1137 C CA . THR A 1 134 ? -8.648 6.323 4.367 1.00 94.12 134 THR A CA 1
ATOM 1138 C C . THR A 1 134 ? -8.682 7.569 5.258 1.00 94.12 134 THR A C 1
ATOM 1140 O O . THR A 1 134 ? -9.750 8.059 5.618 1.00 94.12 134 THR A O 1
ATOM 1143 N N . LYS A 1 135 ? -7.505 8.121 5.578 1.00 93.12 135 LYS A N 1
ATOM 1144 C CA . LYS A 1 135 ? -7.327 9.449 6.163 1.00 93.12 135 LYS A CA 1
ATOM 1145 C C . LYS A 1 135 ? -6.236 10.205 5.406 1.00 93.12 135 LYS A C 1
ATOM 1147 O O . LYS A 1 135 ? -5.050 9.981 5.634 1.00 93.12 135 LYS A O 1
ATOM 1152 N N . ASN A 1 136 ? -6.644 11.093 4.504 1.00 94.12 136 ASN A N 1
ATOM 1153 C CA . ASN A 1 136 ? -5.722 11.835 3.645 1.00 94.12 136 ASN A CA 1
ATOM 1154 C C . ASN A 1 136 ? -4.794 12.789 4.412 1.00 94.12 136 ASN A C 1
ATOM 1156 O O . ASN A 1 136 ? -5.122 13.315 5.479 1.00 94.12 136 ASN A O 1
ATOM 1160 N N . ILE A 1 137 ? -3.623 13.029 3.819 1.00 93.44 137 ILE A N 1
ATOM 1161 C CA . ILE A 1 137 ? -2.623 13.975 4.315 1.00 93.44 137 ILE A CA 1
ATOM 1162 C C . ILE A 1 137 ? -2.967 15.362 3.768 1.00 93.44 137 ILE A C 1
ATOM 1164 O O . ILE A 1 137 ? -2.836 15.616 2.573 1.00 93.44 137 ILE A O 1
ATOM 1168 N N . ASN A 1 138 ? -3.355 16.286 4.643 1.00 90.75 138 ASN A N 1
ATOM 1169 C CA . ASN A 1 138 ? -3.690 17.659 4.259 1.00 90.75 138 ASN A CA 1
ATOM 1170 C C . ASN A 1 138 ? -2.449 18.563 4.321 1.00 90.75 138 ASN A C 1
ATOM 1172 O O . ASN A 1 138 ? -2.351 19.452 5.165 1.00 90.75 138 ASN A O 1
ATOM 1176 N N . SER A 1 139 ? -1.454 18.291 3.473 1.00 91.88 139 SER A N 1
ATOM 1177 C CA . SER A 1 139 ? -0.225 19.086 3.387 1.00 91.88 139 SER A CA 1
ATOM 1178 C C . SER A 1 139 ? 0.366 19.049 1.981 1.00 91.88 139 SER A C 1
ATOM 1180 O O . SER A 1 139 ? 0.245 18.046 1.286 1.00 91.88 139 SER A O 1
ATOM 1182 N N . TYR A 1 140 ? 1.060 20.122 1.600 1.00 89.94 140 TYR A N 1
ATOM 1183 C CA . TYR A 1 140 ? 1.884 20.195 0.387 1.00 89.94 140 TYR A CA 1
ATOM 1184 C C . TYR A 1 140 ? 3.387 20.130 0.688 1.00 89.94 140 TYR A C 1
ATOM 1186 O O . TYR A 1 140 ? 4.200 20.130 -0.231 1.00 89.94 140 TYR A O 1
ATOM 1194 N N . ASN A 1 141 ? 3.779 20.080 1.967 1.00 93.88 141 ASN A N 1
ATOM 1195 C CA . ASN A 1 141 ? 5.185 20.021 2.345 1.00 93.88 141 ASN A CA 1
ATOM 1196 C C . ASN A 1 141 ? 5.715 18.587 2.136 1.00 93.88 141 ASN A C 1
ATOM 1198 O O . ASN A 1 141 ? 5.257 17.671 2.829 1.00 93.88 141 ASN A O 1
ATOM 1202 N N . PRO A 1 142 ? 6.696 18.374 1.237 1.00 89.44 142 PRO A N 1
ATOM 1203 C CA . PRO A 1 142 ? 7.189 17.040 0.909 1.00 89.44 142 PRO A CA 1
ATOM 1204 C C . PRO A 1 142 ? 7.822 16.332 2.108 1.00 89.44 142 PRO A C 1
ATOM 1206 O O . PRO A 1 142 ? 7.696 15.118 2.213 1.00 89.44 142 PRO A O 1
ATOM 1209 N N . LEU A 1 143 ? 8.432 17.059 3.050 1.00 91.56 143 LEU A N 1
ATOM 1210 C CA . LEU A 1 143 ? 8.991 16.468 4.267 1.00 91.56 143 LEU A CA 1
ATOM 1211 C C . LEU A 1 143 ? 7.889 15.967 5.202 1.00 91.56 143 LEU A C 1
ATOM 1213 O O . LEU A 1 143 ? 8.009 14.875 5.750 1.00 91.56 143 LEU A O 1
ATOM 1217 N N . ILE A 1 144 ? 6.797 16.724 5.357 1.00 92.88 144 ILE A N 1
ATOM 1218 C CA . ILE A 1 144 ? 5.647 16.293 6.168 1.00 92.88 144 ILE A CA 1
ATOM 1219 C C . ILE A 1 144 ? 5.018 15.051 5.545 1.00 92.88 144 ILE A C 1
ATOM 1221 O O . ILE A 1 144 ? 4.825 14.053 6.234 1.00 92.88 144 ILE A O 1
ATOM 1225 N N . ILE A 1 145 ? 4.755 15.092 4.238 1.00 92.19 145 ILE A N 1
ATOM 1226 C CA . ILE A 1 145 ? 4.214 13.953 3.493 1.00 92.19 145 ILE A CA 1
ATOM 1227 C C . ILE A 1 145 ? 5.133 12.736 3.676 1.00 92.19 145 ILE A C 1
ATOM 1229 O O . ILE A 1 145 ? 4.650 11.682 4.081 1.00 92.19 145 ILE A O 1
ATOM 1233 N N . ALA A 1 146 ? 6.450 12.914 3.502 1.00 92.06 146 ALA A N 1
ATOM 1234 C CA . ALA A 1 146 ? 7.469 11.870 3.616 1.00 92.06 146 ALA A CA 1
ATOM 1235 C C . ALA A 1 146 ? 7.588 11.213 5.001 1.00 92.06 146 ALA A C 1
ATOM 1237 O O . ALA A 1 146 ? 7.984 10.052 5.099 1.00 92.06 146 ALA A O 1
ATOM 1238 N N . THR A 1 147 ? 7.293 11.954 6.073 1.00 94.31 147 THR A N 1
ATOM 1239 C CA . THR A 1 147 ? 7.659 11.555 7.444 1.00 94.31 147 THR A CA 1
ATOM 1240 C C . THR A 1 147 ? 6.484 11.411 8.407 1.00 94.31 147 THR A C 1
ATOM 1242 O O . THR A 1 147 ? 6.694 10.939 9.523 1.00 94.31 147 THR A O 1
ATOM 1245 N N . HIS A 1 148 ? 5.255 11.778 8.020 1.00 95.88 148 HIS A N 1
ATOM 1246 C CA . HIS A 1 148 ? 4.109 11.778 8.940 1.00 95.88 148 HIS A CA 1
ATOM 1247 C C . HIS A 1 148 ? 3.877 10.417 9.617 1.00 95.88 148 HIS A C 1
ATOM 1249 O O . HIS A 1 148 ? 3.785 10.372 10.840 1.00 95.88 148 HIS A O 1
ATOM 1255 N N . GLU A 1 149 ? 3.861 9.317 8.860 1.00 97.19 149 GLU A N 1
ATOM 1256 C CA . GLU A 1 149 ? 3.595 7.983 9.412 1.00 97.19 149 GLU A CA 1
ATOM 1257 C C . GLU A 1 149 ? 4.749 7.491 10.297 1.00 97.19 149 GLU A C 1
ATOM 1259 O O . GLU A 1 149 ? 4.515 6.898 11.347 1.00 97.19 149 GLU A O 1
ATOM 1264 N N . TRP A 1 150 ? 5.999 7.823 9.947 1.00 97.38 150 TRP A N 1
ATOM 1265 C CA . TRP A 1 150 ? 7.166 7.563 10.799 1.00 97.38 150 TRP A CA 1
ATOM 1266 C C . TRP A 1 150 ? 7.054 8.288 12.140 1.00 97.38 150 TRP A C 1
ATOM 1268 O O . TRP A 1 150 ? 7.218 7.683 13.200 1.00 97.38 150 TRP A O 1
ATOM 1278 N N . ARG A 1 151 ? 6.727 9.583 12.101 1.00 97.44 151 ARG A N 1
ATOM 1279 C CA . ARG A 1 151 ? 6.512 10.406 13.293 1.00 97.44 151 ARG A CA 1
ATOM 1280 C C . ARG A 1 151 ? 5.375 9.850 14.146 1.00 97.44 151 ARG A C 1
ATOM 1282 O O . ARG A 1 151 ? 5.506 9.793 15.366 1.00 97.44 151 ARG A O 1
ATOM 1289 N N . ASP A 1 152 ? 4.264 9.471 13.527 1.00 97.25 152 ASP A N 1
ATOM 1290 C CA . ASP A 1 152 ? 3.078 8.997 14.237 1.00 97.25 152 ASP A CA 1
ATOM 1291 C C . ASP A 1 152 ? 3.326 7.614 14.869 1.00 97.25 152 ASP A C 1
ATOM 1293 O O . ASP A 1 152 ? 2.945 7.391 16.018 1.00 97.25 152 ASP A O 1
ATOM 1297 N N . MET A 1 153 ? 4.075 6.733 14.198 1.00 98.25 153 MET A N 1
ATOM 1298 C CA . MET A 1 153 ? 4.544 5.468 14.773 1.00 98.25 153 MET A CA 1
ATOM 1299 C C . MET A 1 153 ? 5.478 5.684 15.973 1.00 98.25 153 MET A C 1
ATOM 1301 O O . MET A 1 153 ? 5.268 5.071 17.018 1.00 98.25 153 MET A O 1
ATOM 1305 N N . ILE A 1 154 ? 6.470 6.579 15.866 1.00 98.38 154 ILE A N 1
ATOM 1306 C CA . ILE A 1 154 ? 7.383 6.905 16.980 1.00 98.38 154 ILE A CA 1
ATOM 1307 C C . ILE A 1 154 ? 6.603 7.462 18.176 1.00 98.38 154 ILE A C 1
ATOM 1309 O O . ILE A 1 154 ? 6.853 7.061 19.312 1.00 98.38 154 ILE A O 1
ATOM 1313 N N . LYS A 1 155 ? 5.629 8.348 17.936 1.00 98.31 155 LYS A N 1
ATOM 1314 C CA . LYS A 1 155 ? 4.758 8.890 18.989 1.00 98.31 155 LYS A CA 1
ATOM 1315 C C . LYS A 1 155 ? 3.966 7.796 19.701 1.00 98.31 155 LYS A C 1
ATOM 1317 O O . LYS A 1 155 ? 3.893 7.821 20.927 1.00 98.31 155 LYS A O 1
ATOM 1322 N N . ASP A 1 156 ? 3.391 6.849 18.961 1.00 98.12 156 ASP A N 1
ATOM 1323 C CA . ASP A 1 156 ? 2.654 5.732 19.558 1.00 98.12 156 ASP A CA 1
ATOM 1324 C C . ASP A 1 156 ? 3.574 4.836 20.408 1.00 98.12 156 ASP A C 1
ATOM 1326 O O . ASP A 1 156 ? 3.215 4.481 21.529 1.00 98.12 156 ASP A O 1
ATOM 1330 N N . VAL A 1 157 ? 4.780 4.521 19.914 1.00 98.44 157 VAL A N 1
ATOM 1331 C CA . VAL A 1 157 ? 5.788 3.732 20.649 1.00 98.44 157 VAL A CA 1
ATOM 1332 C C . VAL A 1 157 ? 6.232 4.448 21.923 1.00 98.44 157 VAL A C 1
ATOM 1334 O O . VAL A 1 157 ? 6.286 3.830 22.982 1.00 98.44 157 VAL A O 1
ATOM 1337 N N . TRP A 1 158 ? 6.505 5.752 21.846 1.00 98.31 158 TRP A N 1
ATOM 1338 C CA . TRP A 1 158 ? 6.903 6.550 23.006 1.00 98.31 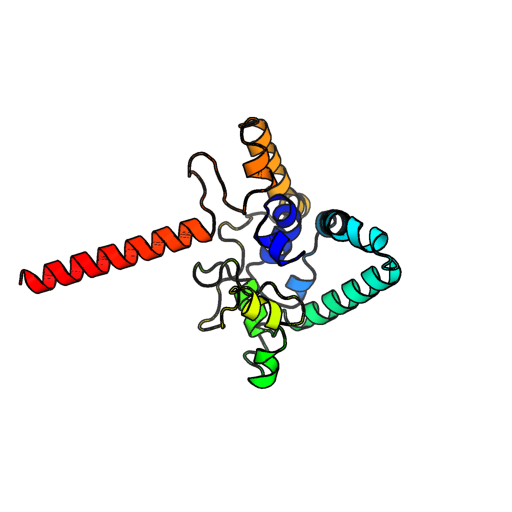158 TRP A CA 1
ATOM 1339 C C . TRP A 1 158 ? 5.787 6.618 24.050 1.00 98.31 158 TRP A C 1
ATOM 1341 O O . TRP A 1 158 ? 6.036 6.472 25.244 1.00 98.31 158 TRP A O 1
ATOM 1351 N N . LYS A 1 159 ? 4.544 6.844 23.610 1.00 97.88 159 LYS A N 1
ATOM 1352 C CA . LYS A 1 159 ? 3.388 6.964 24.504 1.00 97.88 159 LYS A CA 1
ATOM 1353 C C . LYS A 1 159 ? 3.024 5.628 25.158 1.00 97.88 159 LYS A C 1
ATOM 1355 O O . LYS A 1 159 ? 2.583 5.616 26.304 1.00 97.88 159 LYS A O 1
ATOM 1360 N N . TYR A 1 160 ? 3.218 4.515 24.451 1.00 97.75 160 TYR A N 1
ATOM 1361 C CA . TYR A 1 160 ? 2.830 3.174 24.892 1.00 97.75 160 TYR A CA 1
ATOM 1362 C C . TYR A 1 160 ? 3.973 2.160 24.701 1.00 97.75 160 TYR A C 1
ATOM 1364 O O . TYR A 1 160 ? 3.839 1.216 23.916 1.00 97.75 160 TYR A O 1
ATOM 1372 N N . PRO A 1 161 ? 5.090 2.281 25.443 1.00 97.50 161 PRO A N 1
ATOM 1373 C CA . PRO A 1 161 ? 6.296 1.480 25.207 1.00 97.50 161 PRO A CA 1
ATOM 1374 C C . PRO A 1 161 ? 6.071 -0.025 25.390 1.00 97.50 161 PRO A C 1
ATOM 1376 O O . PRO A 1 161 ? 6.654 -0.831 24.670 1.00 97.50 161 PRO A O 1
ATOM 1379 N N . ARG A 1 162 ? 5.156 -0.423 26.287 1.00 98.12 162 ARG A N 1
ATOM 1380 C CA . ARG A 1 162 ? 4.767 -1.836 26.463 1.00 98.12 162 ARG A CA 1
ATOM 1381 C C . ARG A 1 162 ? 4.129 -2.443 25.207 1.00 98.12 162 ARG A C 1
ATOM 1383 O O . ARG A 1 162 ? 4.221 -3.646 25.016 1.00 98.12 162 ARG A O 1
ATOM 1390 N N . GLN A 1 163 ? 3.541 -1.609 24.348 1.00 98.25 163 GLN A N 1
ATOM 1391 C CA . GLN A 1 163 ? 2.855 -2.003 23.116 1.00 98.25 163 GLN A CA 1
ATOM 1392 C C . GLN A 1 163 ? 3.669 -1.707 21.850 1.00 98.25 163 GLN A C 1
ATOM 1394 O O . GLN A 1 163 ? 3.141 -1.795 20.740 1.00 98.25 163 GLN A O 1
ATOM 1399 N N . ALA A 1 164 ? 4.957 -1.372 21.999 1.00 98.19 164 ALA A N 1
ATOM 1400 C CA . ALA A 1 164 ? 5.824 -0.953 20.901 1.00 98.19 164 ALA A CA 1
ATOM 1401 C C . ALA A 1 164 ? 5.834 -1.947 19.730 1.00 98.19 164 ALA A C 1
ATOM 1403 O O . ALA A 1 164 ? 5.686 -1.543 18.579 1.00 98.19 164 ALA A O 1
ATOM 1404 N N . TRP A 1 165 ? 5.932 -3.249 20.017 1.00 98.31 165 TRP A N 1
ATOM 1405 C CA . TRP A 1 165 ? 5.946 -4.293 18.987 1.00 98.31 165 TRP A CA 1
ATOM 1406 C C . TRP A 1 165 ? 4.681 -4.292 18.129 1.00 98.31 165 TRP A C 1
ATOM 1408 O O . TRP A 1 165 ? 4.776 -4.389 16.907 1.00 98.31 165 TRP A O 1
ATOM 1418 N N . GLY A 1 166 ? 3.508 -4.107 18.739 1.00 98.06 166 GLY A N 1
ATOM 1419 C CA . GLY A 1 166 ? 2.250 -4.002 18.001 1.00 98.06 166 GLY A CA 1
ATOM 1420 C C . GLY A 1 166 ? 2.202 -2.754 17.120 1.00 98.06 166 GLY A C 1
ATOM 1421 O O . GLY A 1 166 ? 1.749 -2.822 15.981 1.00 98.06 166 GLY A O 1
ATOM 1422 N N . TYR A 1 167 ? 2.745 -1.629 17.592 1.00 98.38 167 TYR A N 1
ATOM 1423 C CA . TYR A 1 167 ? 2.791 -0.405 16.796 1.00 98.38 167 TYR A CA 1
ATOM 1424 C C . TYR A 1 167 ? 3.821 -0.423 15.671 1.00 98.38 167 TYR A C 1
ATOM 1426 O O . TYR A 1 167 ? 3.589 0.255 14.679 1.00 98.38 167 TYR A O 1
ATOM 1434 N N . ILE A 1 168 ? 4.923 -1.163 15.792 1.00 98.25 168 ILE A N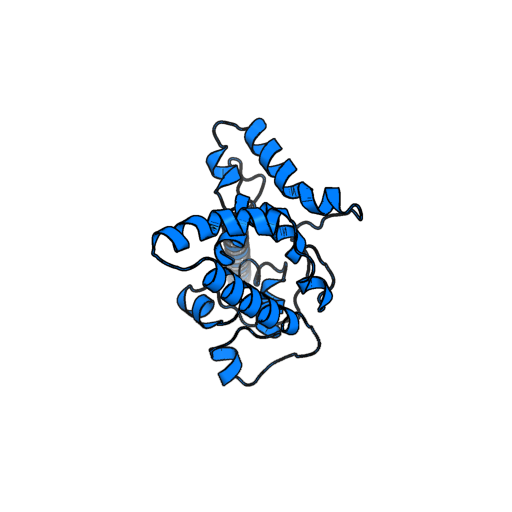 1
ATOM 1435 C CA . ILE A 1 168 ? 5.952 -1.233 14.744 1.00 98.25 168 ILE A CA 1
ATOM 1436 C C . ILE A 1 168 ? 5.619 -2.333 13.730 1.00 98.25 168 ILE A C 1
ATOM 1438 O O . ILE A 1 168 ? 5.674 -2.109 12.519 1.00 98.25 168 ILE A O 1
ATOM 1442 N N . PHE A 1 169 ? 5.260 -3.521 14.220 1.00 98.31 169 PHE A N 1
ATOM 1443 C CA . PHE A 1 169 ? 5.149 -4.728 13.400 1.00 98.31 169 PHE A CA 1
ATOM 1444 C C . PHE A 1 169 ? 3.713 -5.185 13.147 1.00 98.31 169 PHE A C 1
ATOM 1446 O O . PHE A 1 169 ? 3.489 -6.034 12.286 1.00 98.31 169 PHE A O 1
ATOM 1453 N N . GLY A 1 170 ? 2.738 -4.620 13.859 1.00 98.06 170 GLY A N 1
ATOM 1454 C CA . GLY A 1 170 ? 1.330 -4.855 13.577 1.00 98.06 170 GLY A CA 1
ATOM 1455 C C . GLY A 1 170 ? 0.886 -4.232 12.247 1.00 98.06 170 GLY A C 1
ATOM 1456 O O . GLY A 1 170 ? 1.596 -3.409 11.659 1.00 98.06 170 GLY A O 1
ATOM 1457 N N . PRO A 1 171 ? -0.304 -4.611 11.759 1.00 97.69 171 PRO A N 1
ATOM 1458 C CA . PRO A 1 171 ? -0.880 -4.035 10.550 1.00 97.69 171 PRO A CA 1
ATOM 1459 C C . PRO A 1 171 ? -1.180 -2.536 10.692 1.00 97.69 171 PRO A C 1
ATOM 1461 O O . PRO A 1 171 ? -1.467 -2.062 11.799 1.00 97.69 171 PRO A O 1
ATOM 1464 N N . PRO A 1 172 ? -1.176 -1.776 9.579 1.00 96.75 172 PRO A N 1
ATOM 1465 C CA . PRO A 1 172 ? -1.653 -0.399 9.572 1.00 96.75 172 PRO A CA 1
ATOM 1466 C C . PRO A 1 172 ? -3.041 -0.287 10.212 1.00 96.75 172 PRO A C 1
ATOM 1468 O O . PRO A 1 172 ? -3.927 -1.112 9.986 1.00 96.75 172 PRO A O 1
ATOM 1471 N N . GLY A 1 173 ? -3.213 0.727 11.060 1.00 96.06 173 GLY A N 1
ATOM 1472 C CA . GLY A 1 173 ? -4.446 0.930 11.821 1.00 96.06 173 GLY A CA 1
ATOM 1473 C C . GLY A 1 173 ? -4.552 0.131 13.124 1.00 96.06 173 GLY A C 1
ATOM 1474 O O . GLY A 1 173 ? -5.498 0.366 13.867 1.00 96.06 173 GLY A O 1
ATOM 1475 N N . TRP A 1 174 ? -3.600 -0.747 13.462 1.00 98.00 174 TRP A N 1
ATOM 1476 C CA . TRP A 1 174 ? -3.591 -1.416 14.767 1.00 98.00 174 TRP A CA 1
ATOM 1477 C C . TRP A 1 174 ? -3.472 -0.409 15.926 1.00 98.00 174 TRP A C 1
ATOM 1479 O O . TRP A 1 174 ? -2.688 0.551 15.879 1.00 98.00 174 TRP A O 1
ATOM 1489 N N . SER A 1 175 ? -4.243 -0.641 16.987 1.00 97.75 175 SER A N 1
ATOM 1490 C CA . SER A 1 175 ? -4.083 0.010 18.285 1.00 97.75 175 SER A CA 1
ATOM 1491 C C . SER A 1 175 ? -4.511 -0.933 19.412 1.00 97.75 175 SER A C 1
ATOM 1493 O O . SER A 1 175 ? -5.386 -1.779 19.234 1.00 97.75 175 SER A O 1
ATOM 1495 N N . HIS A 1 176 ? -3.886 -0.792 20.581 1.00 96.69 176 HIS A N 1
ATOM 1496 C CA . HIS A 1 176 ? -4.146 -1.641 21.750 1.00 96.69 176 HIS A CA 1
ATOM 1497 C C . HIS A 1 176 ? -5.502 -1.366 22.426 1.00 96.69 176 HIS A C 1
ATOM 1499 O O . HIS A 1 176 ? -5.980 -2.188 23.199 1.00 96.69 176 HIS A O 1
ATOM 1505 N N . ASP A 1 177 ? -6.100 -0.209 22.150 1.00 96.00 177 ASP A N 1
ATOM 1506 C CA . ASP A 1 177 ? -7.316 0.323 22.774 1.00 96.00 177 ASP A CA 1
ATOM 1507 C C . ASP A 1 177 ? -8.514 0.403 21.808 1.00 96.00 177 ASP A C 1
ATOM 1509 O O . ASP A 1 177 ? -9.581 0.884 22.178 1.00 96.00 177 ASP A O 1
ATOM 1513 N N . GLY A 1 178 ? -8.340 -0.011 20.548 1.00 94.56 178 GLY A N 1
ATOM 1514 C CA . GLY A 1 178 ? -9.371 0.092 19.512 1.00 94.56 178 GLY A CA 1
ATOM 1515 C C . GLY A 1 178 ? -9.658 1.511 19.000 1.00 94.56 178 GLY A C 1
ATOM 1516 O O . GLY A 1 178 ? -10.578 1.683 18.200 1.00 94.56 178 GLY A O 1
ATOM 1517 N N . SER A 1 179 ? -8.876 2.524 19.403 1.00 95.12 179 SER A N 1
ATOM 1518 C CA . SER A 1 179 ? -8.969 3.897 18.872 1.00 95.12 179 SER A CA 1
ATOM 1519 C C . SER A 1 179 ? -8.739 3.984 17.359 1.00 95.12 179 SER A C 1
ATOM 1521 O O . SER A 1 179 ? -9.197 4.925 16.707 1.00 95.12 179 SER A O 1
ATOM 1523 N N . ARG A 1 180 ? -8.040 3.000 16.784 1.00 95.62 180 ARG A N 1
ATOM 1524 C CA . ARG A 1 180 ? -7.884 2.802 15.343 1.00 95.62 180 ARG A CA 1
ATOM 1525 C C . ARG A 1 180 ? -8.200 1.355 14.995 1.00 95.62 180 ARG A C 1
ATOM 1527 O O . ARG A 1 180 ? -8.150 0.466 15.843 1.00 95.62 180 ARG A O 1
ATOM 1534 N N . LYS A 1 181 ? -8.563 1.139 13.733 1.00 96.31 181 LYS A N 1
ATOM 1535 C CA . LYS A 1 181 ? -8.952 -0.171 13.218 1.00 96.31 181 LYS A CA 1
ATOM 1536 C C . LYS A 1 181 ? -8.129 -0.507 11.990 1.00 96.31 181 LYS A C 1
ATOM 1538 O O . LYS A 1 181 ? -7.908 0.331 11.119 1.00 96.31 181 LYS A O 1
ATOM 1543 N N . THR A 1 182 ? -7.704 -1.756 11.936 1.00 97.44 182 THR A N 1
ATOM 1544 C CA . THR A 1 182 ? -7.111 -2.383 10.756 1.00 97.44 182 THR A CA 1
ATOM 1545 C C . THR A 1 182 ? -8.179 -2.622 9.692 1.00 97.44 182 THR A C 1
ATOM 1547 O O . THR A 1 182 ? -9.366 -2.724 10.010 1.00 97.44 182 THR A O 1
ATOM 1550 N N . THR A 1 183 ? -7.768 -2.814 8.439 1.00 96.31 183 THR A N 1
ATOM 1551 C CA . THR A 1 183 ? -8.676 -3.197 7.344 1.00 96.31 183 THR A CA 1
ATOM 1552 C C . THR A 1 183 ? -9.528 -4.422 7.693 1.00 96.31 183 THR A C 1
ATOM 1554 O O . THR A 1 183 ? -10.727 -4.447 7.424 1.00 96.31 183 THR A O 1
ATOM 1557 N N . ALA A 1 184 ? -8.935 -5.429 8.346 1.00 95.94 184 ALA A N 1
ATOM 1558 C CA . ALA A 1 184 ? -9.653 -6.630 8.772 1.00 95.94 184 ALA A CA 1
ATOM 1559 C C . ALA A 1 184 ? -10.751 -6.310 9.800 1.00 95.94 184 ALA A C 1
ATOM 1561 O O . ALA A 1 184 ? -11.885 -6.752 9.645 1.00 95.94 184 ALA A O 1
ATOM 1562 N N . GLN A 1 185 ? -10.443 -5.489 10.808 1.00 96.94 185 GLN A N 1
ATOM 1563 C CA . GLN A 1 185 ? -11.423 -5.071 11.815 1.00 96.94 185 GLN A CA 1
ATOM 1564 C C . GLN A 1 185 ? -12.557 -4.237 11.207 1.00 96.94 185 GLN A C 1
ATOM 1566 O O . GLN A 1 185 ? -13.714 -4.446 11.564 1.00 96.94 185 GLN A O 1
ATOM 1571 N N . LEU A 1 186 ? -12.242 -3.332 10.272 1.00 96.12 186 LEU A N 1
ATOM 1572 C CA . LEU A 1 186 ? -13.248 -2.538 9.561 1.00 96.12 186 LEU A CA 1
ATOM 1573 C C . LEU A 1 186 ? -14.212 -3.430 8.765 1.00 96.12 186 LEU A C 1
ATOM 1575 O O . LEU A 1 186 ? -15.422 -3.238 8.837 1.00 96.12 186 LEU A O 1
ATOM 1579 N N . ARG A 1 187 ? -13.695 -4.445 8.061 1.00 95.06 187 ARG A N 1
ATOM 1580 C CA . ARG A 1 187 ? -14.522 -5.410 7.315 1.00 95.06 187 ARG A CA 1
ATOM 1581 C C . ARG A 1 187 ? -15.421 -6.240 8.224 1.00 95.06 187 ARG A C 1
ATOM 1583 O O . ARG A 1 187 ? -16.600 -6.400 7.920 1.00 95.06 187 ARG A O 1
ATOM 1590 N N . THR A 1 188 ? -14.892 -6.738 9.342 1.00 95.62 188 THR A N 1
ATOM 1591 C CA . THR A 1 188 ? -15.688 -7.494 10.321 1.00 95.62 188 THR A CA 1
ATOM 1592 C C . THR A 1 188 ? -16.825 -6.646 10.886 1.00 95.62 188 THR A C 1
ATOM 1594 O O . THR A 1 188 ? -17.952 -7.120 11.019 1.00 95.62 188 THR A O 1
ATOM 1597 N N . GLU A 1 189 ? -16.553 -5.380 11.200 1.00 95.12 189 GLU A N 1
ATOM 1598 C CA . GLU A 1 189 ? -17.574 -4.467 11.704 1.00 95.12 189 GLU A CA 1
ATOM 1599 C C . GLU A 1 189 ? -18.658 -4.166 10.663 1.00 95.12 189 GLU A C 1
ATOM 1601 O O . GLU A 1 189 ? -19.839 -4.169 11.010 1.00 95.12 189 GLU A O 1
ATOM 1606 N N . GLU A 1 190 ? -18.277 -3.935 9.405 1.00 94.88 190 GLU A N 1
ATOM 1607 C CA . GLU A 1 190 ? -19.229 -3.705 8.314 1.00 94.88 190 GLU A CA 1
ATOM 1608 C C . GLU A 1 190 ? -20.122 -4.932 8.086 1.00 94.88 190 GLU A C 1
ATOM 1610 O O . GLU A 1 190 ? -21.345 -4.811 8.024 1.00 94.88 190 GLU A O 1
ATOM 1615 N N . GLY A 1 191 ? -19.534 -6.133 8.078 1.00 93.38 191 GLY A N 1
ATOM 1616 C CA . GLY A 1 191 ? -20.285 -7.386 7.969 1.00 93.38 191 GLY A CA 1
ATOM 1617 C C . GLY A 1 191 ? -21.298 -7.571 9.103 1.00 93.38 191 GLY A C 1
ATOM 1618 O O . GLY A 1 191 ? -22.446 -7.944 8.854 1.00 93.38 191 GLY A O 1
ATOM 1619 N N . ARG A 1 192 ? -20.918 -7.234 10.345 1.00 93.94 192 ARG A N 1
ATOM 1620 C CA . ARG A 1 192 ? -21.839 -7.270 11.493 1.00 93.94 192 ARG A CA 1
ATOM 1621 C C . ARG A 1 192 ? -23.002 -6.290 11.315 1.00 93.94 192 ARG A C 1
ATOM 1623 O O . ARG A 1 192 ? -24.148 -6.683 11.508 1.00 93.94 192 ARG A O 1
ATOM 1630 N N . LYS A 1 193 ? -22.727 -5.050 10.892 1.00 93.25 193 LYS A N 1
ATOM 1631 C CA . LYS A 1 193 ? -23.762 -4.025 10.652 1.00 93.25 193 LYS A CA 1
ATOM 1632 C C . LYS A 1 193 ? -24.764 -4.454 9.581 1.00 93.25 193 LYS A C 1
ATOM 1634 O O . LYS A 1 193 ? -25.956 -4.188 9.722 1.00 93.25 193 LYS A O 1
ATOM 1639 N N . ILE A 1 194 ? -24.297 -5.100 8.513 1.00 92.38 194 ILE A N 1
ATOM 1640 C CA . ILE A 1 194 ? -25.166 -5.609 7.442 1.00 92.38 194 ILE A CA 1
ATOM 1641 C C . ILE A 1 194 ? -26.076 -6.722 7.976 1.00 92.38 194 ILE A C 1
ATOM 1643 O O . ILE A 1 194 ? -27.288 -6.660 7.772 1.00 92.38 194 ILE A O 1
ATOM 1647 N N . SER A 1 195 ? -25.515 -7.687 8.710 1.00 91.88 195 SER A N 1
ATOM 1648 C CA . SER A 1 195 ? -26.274 -8.792 9.314 1.00 91.88 195 SER A CA 1
ATOM 1649 C C . SER A 1 195 ? -27.345 -8.300 10.300 1.00 91.88 195 SER A C 1
ATOM 1651 O O . SER A 1 195 ? -28.499 -8.733 10.253 1.00 91.88 195 SER A O 1
ATOM 1653 N N . GLU A 1 196 ? -27.007 -7.320 11.144 1.00 93.06 196 GLU A N 1
ATOM 1654 C CA . GLU A 1 196 ? -27.952 -6.702 12.084 1.00 93.06 196 GLU A CA 1
ATOM 1655 C C . GLU A 1 196 ? -29.110 -6.010 11.356 1.00 93.06 196 GLU A C 1
ATOM 1657 O O . GLU A 1 196 ? -30.272 -6.219 11.706 1.00 93.06 196 GLU A O 1
ATOM 1662 N N . LYS A 1 197 ? -28.822 -5.241 10.297 1.00 90.69 197 LYS A N 1
ATOM 1663 C CA . LYS A 1 197 ? -29.860 -4.592 9.480 1.00 90.69 197 LYS A CA 1
ATOM 1664 C C . LYS A 1 197 ? -30.786 -5.602 8.805 1.00 90.69 197 LYS A C 1
ATOM 1666 O O . LYS A 1 197 ? -31.993 -5.381 8.776 1.00 90.69 197 LYS A O 1
ATOM 1671 N N . GLN A 1 198 ? -30.240 -6.695 8.275 1.00 90.25 198 GLN A N 1
ATOM 1672 C CA . GLN A 1 198 ? -31.033 -7.757 7.649 1.00 90.25 198 GLN A CA 1
ATOM 1673 C C . GLN A 1 198 ? -31.936 -8.456 8.669 1.00 90.25 198 GLN A C 1
ATOM 1675 O O . GLN A 1 198 ? -33.118 -8.656 8.402 1.00 90.25 198 GLN A O 1
ATOM 1680 N N . THR A 1 199 ? -31.406 -8.742 9.861 1.00 91.38 199 THR A N 1
ATOM 1681 C CA . THR A 1 199 ? -32.168 -9.350 10.961 1.00 91.38 199 THR A CA 1
ATOM 1682 C C . THR A 1 199 ? -33.326 -8.447 11.400 1.00 91.38 199 THR A C 1
ATOM 1684 O O . THR A 1 199 ? -34.460 -8.907 11.520 1.00 91.38 199 THR A O 1
ATOM 1687 N N . LEU A 1 200 ? -33.073 -7.144 11.570 1.00 89.94 200 LEU A N 1
ATOM 1688 C CA . LEU A 1 200 ? -34.095 -6.150 11.928 1.00 89.94 200 LEU A CA 1
ATOM 1689 C C . LEU A 1 200 ? -35.170 -5.995 10.843 1.00 89.94 200 LEU A C 1
ATOM 1691 O O . LEU A 1 200 ? -36.361 -5.909 11.149 1.00 89.94 200 LEU A O 1
ATOM 1695 N N . ALA A 1 201 ? -34.768 -5.984 9.570 1.00 88.19 201 ALA A N 1
ATOM 1696 C CA . ALA A 1 201 ? -35.701 -5.926 8.450 1.00 88.19 201 ALA A CA 1
ATOM 1697 C C . ALA A 1 201 ? -36.599 -7.172 8.407 1.00 88.19 201 ALA A C 1
ATOM 1699 O O . ALA A 1 201 ? -37.812 -7.048 8.256 1.00 88.19 201 ALA A O 1
ATOM 1700 N N . GLN A 1 202 ? -36.031 -8.363 8.619 1.00 84.31 202 GLN A N 1
ATOM 1701 C CA . GLN A 1 202 ? -36.791 -9.613 8.645 1.00 84.31 202 GLN A CA 1
ATOM 1702 C C . GLN A 1 202 ? -37.776 -9.669 9.821 1.00 84.31 202 GLN A C 1
ATOM 1704 O O . GLN A 1 202 ? -38.919 -10.076 9.636 1.00 84.31 202 GLN A O 1
ATOM 1709 N N . GLN A 1 203 ? -37.378 -9.200 11.007 1.00 83.56 203 GLN A N 1
ATOM 1710 C CA . GLN A 1 203 ? -38.282 -9.090 12.160 1.00 83.56 203 GLN A CA 1
ATOM 1711 C C . GLN A 1 203 ? -39.428 -8.105 11.907 1.00 83.56 203 GLN A C 1
ATOM 1713 O O . GLN A 1 203 ? -40.555 -8.359 12.314 1.00 83.56 203 GLN A O 1
ATOM 1718 N N . THR A 1 204 ? -39.163 -7.003 11.203 1.00 84.12 204 THR A N 1
ATOM 1719 C CA . THR A 1 204 ? -40.192 -6.012 10.857 1.00 84.12 204 THR A CA 1
ATOM 1720 C C . THR A 1 204 ? -41.204 -6.581 9.859 1.00 84.12 204 THR A C 1
ATOM 1722 O O . THR A 1 204 ? -42.390 -6.305 9.976 1.00 84.12 204 THR A O 1
ATOM 1725 N N . VAL A 1 205 ? -40.758 -7.401 8.902 1.00 83.88 205 VAL A N 1
ATOM 1726 C CA . VAL A 1 205 ? -41.650 -8.096 7.956 1.00 83.88 205 VAL A CA 1
ATOM 1727 C C . VAL A 1 205 ? -42.482 -9.179 8.647 1.00 83.88 205 VAL A C 1
ATOM 1729 O O . VAL A 1 205 ? -43.635 -9.350 8.291 1.00 83.88 205 VAL A O 1
ATOM 1732 N N . LEU A 1 206 ? -41.928 -9.901 9.627 1.00 78.38 206 LEU A N 1
ATOM 1733 C CA . LEU A 1 206 ? -42.657 -10.954 10.354 1.00 78.38 206 LEU A CA 1
ATOM 1734 C C . LEU A 1 206 ? -43.695 -10.416 11.353 1.00 78.38 206 LEU A C 1
ATOM 1736 O O . LEU A 1 206 ? -44.599 -11.152 11.736 1.00 78.38 206 LEU A O 1
ATOM 1740 N N . ASN A 1 207 ? -43.544 -9.167 11.793 1.00 77.50 207 ASN A N 1
ATOM 1741 C CA . ASN A 1 207 ? -44.415 -8.534 12.786 1.00 77.50 207 ASN A CA 1
ATOM 1742 C C . ASN A 1 207 ? -45.507 -7.633 12.169 1.00 77.50 207 ASN A C 1
ATOM 1744 O O . ASN A 1 207 ? -46.264 -7.027 12.928 1.00 77.50 207 ASN A O 1
ATOM 1748 N N . ASN A 1 208 ? -45.576 -7.533 10.835 1.00 65.81 208 ASN A N 1
ATOM 1749 C CA . ASN A 1 208 ? -46.601 -6.810 10.069 1.00 65.81 208 ASN A CA 1
ATOM 1750 C C . ASN A 1 208 ? -47.459 -7.792 9.268 1.00 65.81 208 ASN A C 1
ATOM 1752 O O . ASN A 1 208 ? -48.656 -7.489 9.079 1.00 65.81 208 ASN A O 1
#

Sequence (208 aa):
FHRSSHKVRFFWASHVIHHSSTKYNLATALRQTWTGNFTGFVFYLWMPLLGFHPLMMLFMHSVSLLYQFWIHTEVIKKLPSWFEAVFNTPSHHRVHHASDLKYLDMNHAGILIIWDRMFGTFYPEEERPTYGLTKNINSYNPLIIATHEWRDMIKDVWKYPRQAWGYIFGPPGWSHDGSRKTTAQLRTEEGRKISEKQTLAQQTVLNN

Secondary structure (DSSP, 8-state):
-HHHHHHSHHHHHHHHHHHT-SS-SHHHHT---HHHHHHHHHHHTHHHHTT--HHHHHHHHHHHHHHHHHH--SS-----HHHHHHB--HHHHHHHTB-STTTTT----SSBTHHHHHTT------SPPPBS-SS------HHHHHHHHHHHHHHHHHH-GGGHHHHHHSPTT--TTSSS--HHHHHHHHHHHHHHHHHHHHHHHHT-

Foldseek 3Di:
DQLQCQFFLQSVLQVQQLQADQDFALVSLVSGAPSNVVVVCVVCVCVVVVVDDVVVVVVVVVVLSVQQRVLRDPPDCDDPVVCVQFWDHVQLVQLDSAADLVSRSAQRDSTTSVVRVVVVRHDGRPDRGRTRHVDHDPDPDVVCSNCVSVVVLVVLCVVCVVCNCCSGTGGPQDDPVVPTDHSVRVVVVVVVVVVVVVVVVVVVVVVD

pLDDT: mean 95.36, std 4.12, range [65.81, 98.75]

Radius of gyration: 19.3 Å; chains: 1; bounding box: 71×38×49 Å